Protein 1M5X (pdb70)

Sequence (322 aa):
TLQPTEAAYIAGFLDGDGSIYAKLIPRPDYKDIKYQVSLAISFIQRKDKFPYLQDIYDQLGKRGNLRKDRGDGIADYTIIGSTHLSIILPDLVPYLRIKKKQANRILHIINLYPQAQKNPSKFLDLVKIVDDVQNLNKRADELKSTNYDRLLEEFLKAGKITLQPTEAAYIAGFLDGDGSIYAKLIPRPDYKDIKYQVSLAISFIQRKDKFPYLQDIYDQLGKRGNLRKDRGDGIADYTIIGSTHLSIILPDLVPYLRIKKKQANRILHIINLYPQAQKNPSKFLDLVKIVDDVQNLNKRADELKSTNYDRLLEEFLKAGKI

Structure (mmCIF, N/CA/C/O backbone):
data_1M5X
#
_entry.id   1M5X
#
_cell.length_a   41.510
_cell.length_b   42.210
_cell.length_c   71.320
_cell.angle_alpha   73.34
_cell.angle_beta   73.17
_cell.angle_gamma   71.09
#
_symmetry.space_group_name_H-M   'P 1'
#
loop_
_entity.id
_entity.type
_entity.pdbx_description
1 polymer "5'-D(*GP*CP*AP*GP*AP*AP*CP*GP*TP*CP*GP*TP*GP*AP*GP*AP*CP*AP*GP*TP*TP*CP*CP*G)-3'"
2 polymer "5'-D(*CP*GP*GP*AP*AP*CP*TP*GP*TP*CP*TP*CP*AP*CP*GP*AP*CP*GP*TP*TP*CP*TP*GP*C)-3'"
3 polymer 'DNA endonuclease I-MsoI'
4 non-polymer 'CALCIUM ION'
5 water water
#
loop_
_atom_site.group_PDB
_atom_site.id
_atom_site.type_symbol
_atom_site.label_atom_id
_atom_site.label_alt_id
_atom_site.label_comp_id
_atom_site.label_asym_id
_atom_site.label_entity_id
_atom_site.label_seq_id
_atom_site.pdbx_PDB_ins_code
_atom_site.Cartn_x
_atom_site.Cartn_y
_atom_site.Cartn_z
_atom_site.occupancy
_atom_site.B_iso_or_equiv
_atom_site.auth_seq_id
_atom_site.auth_comp_id
_atom_site.auth_asym_id
_atom_site.auth_atom_id
_atom_site.pdbx_PDB_model_num
ATOM 979 N N . THR C 3 6 ? 61.813 107.011 70.216 1.00 49.45 6 THR A N 1
ATOM 980 C CA . THR C 3 6 ? 60.607 107.088 69.418 1.00 49.78 6 THR A CA 1
ATOM 981 C C . THR C 3 6 ? 59.367 107.300 70.364 1.00 48.19 6 THR A C 1
ATOM 982 O O . THR C 3 6 ? 59.526 107.224 71.589 1.00 47.89 6 THR A O 1
ATOM 986 N N . LEU C 3 7 ? 58.175 107.578 69.805 1.00 46.91 7 LEU A N 1
ATOM 987 C CA . LEU C 3 7 ? 56.963 107.793 70.588 1.00 44.55 7 LEU A CA 1
ATOM 988 C C . LEU C 3 7 ? 56.426 106.477 71.159 1.00 43.56 7 LEU A C 1
ATOM 989 O O . LEU C 3 7 ? 55.961 105.610 70.413 1.00 43.70 7 LEU A O 1
ATOM 994 N N . GLN C 3 8 ? 56.478 106.325 72.481 1.00 41.86 8 GLN A N 1
ATOM 995 C CA . GLN C 3 8 ? 56.015 105.089 73.101 1.00 42.02 8 GLN A CA 1
ATOM 996 C C . GLN C 3 8 ? 54.492 105.010 73.093 1.00 41.04 8 GLN A C 1
ATOM 997 O O . GLN C 3 8 ? 53.784 106.015 72.996 1.00 40.26 8 GLN A O 1
ATOM 1003 N N . PRO C 3 9 ? 53.949 103.770 73.172 1.00 38.85 9 PRO A N 1
ATOM 1004 C CA . PRO C 3 9 ? 52.509 103.504 73.171 1.00 37.56 9 PRO A CA 1
ATOM 1005 C C . PRO C 3 9 ? 51.699 104.361 74.141 1.00 36.75 9 PRO A C 1
ATOM 1006 O O . PRO C 3 9 ? 50.701 104.967 73.750 1.00 36.31 9 PRO A O 1
ATOM 1010 N N . THR C 3 10 ? 52.126 104.406 75.401 1.00 35.09 10 THR A N 1
ATOM 1011 C CA . THR C 3 10 ? 51.416 105.189 76.418 1.00 33.03 10 THR A CA 1
ATOM 1012 C C . THR C 3 10 ? 51.492 106.697 76.163 1.00 31.93 10 THR A C 1
ATOM 1013 O O . THR C 3 10 ? 50.612 107.443 76.585 1.00 30.58 10 THR A O 1
ATOM 1017 N N . GLU C 3 11 ? 52.536 107.142 75.472 1.00 31.14 11 GLU A N 1
ATOM 1018 C CA . GLU C 3 11 ? 52.674 108.559 75.160 1.00 32.27 11 GLU A CA 1
ATOM 1019 C C . GLU C 3 11 ? 51.647 108.896 74.076 1.00 31.01 11 GLU A C 1
ATOM 1020 O O . GLU C 3 11 ? 50.909 109.879 74.188 1.00 27.69 11 GLU A O 1
ATOM 1026 N N . ALA C 3 12 ? 51.590 108.067 73.036 1.00 28.26 12 ALA A N 1
ATOM 1027 C CA . ALA C 3 12 ? 50.633 108.285 71.968 1.00 27.54 12 ALA A CA 1
ATOM 1028 C C . ALA C 3 12 ? 49.223 108.176 72.534 1.00 26.78 12 ALA A C 1
ATOM 1029 O O . ALA C 3 12 ? 48.349 108.956 72.164 1.00 27.32 12 ALA A O 1
ATOM 1031 N N . ALA C 3 13 ? 49.000 107.227 73.443 1.00 26.06 13 ALA A N 1
ATOM 1032 C CA . ALA C 3 13 ? 47.668 107.059 74.030 1.00 26.14 13 ALA A CA 1
ATOM 1033 C C . ALA C 3 13 ? 47.254 108.341 74.756 1.00 24.04 13 ALA A C 1
ATOM 1034 O O . ALA C 3 13 ? 46.139 108.840 74.584 1.00 23.48 13 ALA A O 1
ATOM 1036 N N . TYR C 3 14 ? 48.164 108.864 75.568 1.00 22.99 14 TYR A N 1
ATOM 1037 C CA . TYR C 3 14 ? 47.917 110.084 76.322 1.00 22.54 14 TYR A CA 1
ATOM 1038 C C . TYR C 3 14 ? 47.619 111.277 75.399 1.00 22.51 14 TYR A C 1
ATOM 1039 O O . TYR C 3 14 ? 46.632 112.002 75.588 1.00 20.92 14 TYR A O 1
ATOM 1048 N N . ILE C 3 15 ? 48.478 111.479 74.408 1.00 21.73 15 ILE A N 1
ATOM 1049 C CA . ILE C 3 15 ? 48.301 112.588 73.486 1.00 21.63 15 ILE A CA 1
ATOM 1050 C C . ILE C 3 15 ? 46.960 112.487 72.786 1.00 21.47 15 ILE A C 1
ATOM 1051 O O . ILE C 3 15 ? 46.259 113.488 72.628 1.00 19.29 15 ILE A O 1
ATOM 1056 N N . ALA C 3 16 ? 46.580 111.274 72.399 1.00 21.96 16 ALA A N 1
ATOM 1057 C CA . ALA C 3 16 ? 45.297 111.076 71.730 1.00 21.40 16 ALA A CA 1
ATOM 1058 C C . ALA C 3 16 ? 44.135 111.461 72.650 1.00 21.54 16 ALA A C 1
ATOM 1059 O O . ALA C 3 16 ? 43.170 112.091 72.210 1.00 19.55 16 ALA A O 1
ATOM 1061 N N . GLY C 3 17 ? 44.227 111.048 73.917 1.00 20.26 17 GLY A N 1
ATOM 1062 C CA . GLY C 3 17 ? 43.199 111.356 74.898 1.00 15.72 17 GLY A CA 1
ATOM 1063 C C . GLY C 3 17 ? 43.106 112.854 75.121 1.00 17.92 17 GLY A C 1
ATOM 1064 O O . GLY C 3 17 ? 42.010 113.419 75.198 1.00 14.23 17 GLY A O 1
ATOM 1065 N N . PHE C 3 18 ? 44.269 113.493 75.207 1.00 16.12 18 PHE A N 1
ATOM 1066 C CA . PHE C 3 18 ? 44.350 114.929 75.401 1.00 17.49 18 PHE A CA 1
ATOM 1067 C C . PHE C 3 18 ? 43.816 115.657 74.174 1.00 19.29 18 PHE A C 1
ATOM 1068 O O . PHE C 3 18 ? 43.171 116.695 74.301 1.00 17.76 18 PHE A O 1
ATOM 1076 N N . LEU C 3 19 ? 44.096 115.117 72.988 1.00 18.11 19 LEU A N 1
ATOM 1077 C CA . LEU C 3 19 ? 43.613 115.715 71.753 1.00 17.13 19 LEU A CA 1
ATOM 1078 C C . LEU C 3 19 ? 42.083 115.572 71.675 1.00 18.37 19 LEU A C 1
ATOM 1079 O O . LEU C 3 19 ? 41.388 116.499 71.248 1.00 17.27 19 LEU A O 1
ATOM 1084 N N . ASP C 3 20 ? 41.557 114.417 72.083 1.00 17.26 20 ASP A N 1
ATOM 1085 C CA . ASP C 3 20 ? 40.103 114.205 72.079 1.00 16.43 20 ASP A CA 1
ATOM 1086 C C . ASP C 3 20 ? 39.458 115.204 73.018 1.00 17.22 20 ASP A C 1
ATOM 1087 O O . ASP C 3 20 ? 38.289 115.532 72.873 1.00 14.90 20 ASP A O 1
ATOM 1092 N N . GLY C 3 21 ? 40.232 115.667 73.992 1.00 17.08 21 GLY A N 1
ATOM 1093 C CA . GLY C 3 21 ? 39.716 116.608 74.962 1.00 20.10 21 GLY A CA 1
ATOM 1094 C C . GLY C 3 21 ? 39.842 118.065 74.561 1.00 21.59 21 GLY A C 1
ATOM 1095 O O . GLY C 3 21 ? 38.854 118.688 74.182 1.00 20.42 21 GLY A O 1
ATOM 1096 N N . ASP C 3 22 ? 41.057 118.601 74.613 1.00 20.60 22 ASP A N 1
ATOM 1097 C CA . ASP C 3 22 ? 41.278 120.007 74.287 1.00 22.44 22 ASP A CA 1
ATOM 1098 C C . ASP C 3 22 ? 41.866 120.292 72.925 1.00 22.05 22 ASP A C 1
ATOM 1099 O O . ASP C 3 22 ? 42.430 121.369 72.719 1.00 23.09 22 ASP A O 1
ATOM 1104 N N . GLY C 3 23 ? 41.734 119.356 71.993 1.00 19.84 23 GLY A N 1
ATOM 1105 C CA . GLY C 3 23 ? 42.301 119.584 70.677 1.00 20.47 23 GLY A CA 1
ATOM 1106 C C . GLY C 3 23 ? 41.307 119.647 69.542 1.00 20.71 23 GLY A C 1
ATOM 1107 O O . GLY C 3 23 ? 40.086 119.555 69.739 1.00 21.21 23 GLY A O 1
ATOM 1108 N N . SER C 3 24 ? 41.832 119.797 68.333 1.00 18.75 24 SER A N 1
ATOM 1109 C CA . SER C 3 24 ? 40.978 119.868 67.165 1.00 16.25 24 SER A CA 1
ATOM 1110 C C . SER C 3 24 ? 41.645 119.267 65.930 1.00 14.80 24 SER A C 1
ATOM 1111 O O . SER C 3 24 ? 42.857 119.388 65.739 1.00 14.21 24 SER A O 1
ATOM 1114 N N . ILE C 3 25 ? 40.853 118.590 65.107 1.00 15.06 25 ILE A N 1
ATOM 1115 C CA . ILE C 3 25 ? 41.365 118.015 63.873 1.00 18.18 25 ILE A CA 1
ATOM 1116 C C . ILE C 3 25 ? 40.437 118.603 62.819 1.00 18.52 25 ILE A C 1
ATOM 1117 O O . ILE C 3 25 ? 39.247 118.304 62.808 1.00 19.59 25 ILE A O 1
ATOM 1122 N N . TYR C 3 26 ? 40.977 119.440 61.939 1.00 18.69 26 TYR A N 1
ATOM 1123 C CA . TYR C 3 26 ? 40.137 120.103 60.945 1.00 20.31 26 TYR A CA 1
ATOM 1124 C C . TYR C 3 26 ? 40.827 120.315 59.605 1.00 21.19 26 TYR A C 1
ATOM 1125 O O . TYR C 3 26 ? 42.056 120.239 59.496 1.00 24.16 26 TYR A O 1
ATOM 1134 N N . ALA C 3 27 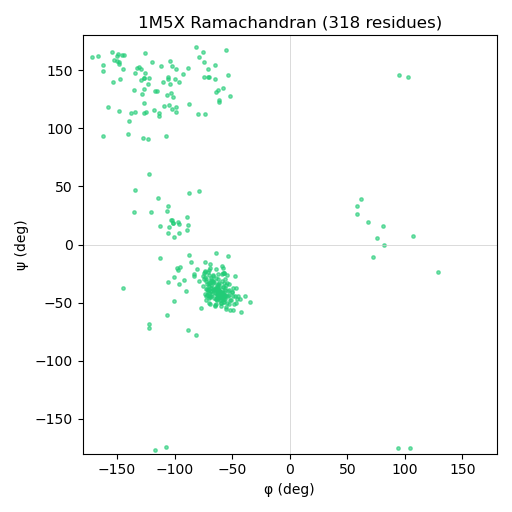? 40.020 120.587 58.589 1.00 20.29 27 ALA A N 1
ATOM 1135 C CA . ALA C 3 27 ? 40.512 120.837 57.249 1.00 21.81 27 ALA A CA 1
ATOM 1136 C C . ALA C 3 27 ? 39.815 122.093 56.739 1.00 24.67 27 ALA A C 1
ATOM 1137 O O . ALA C 3 27 ? 38.694 122.398 57.157 1.00 23.51 27 ALA A O 1
ATOM 1139 N N . LYS C 3 28 ? 40.469 122.829 55.850 1.00 25.78 28 LYS A N 1
ATOM 1140 C CA . LYS C 3 28 ? 39.851 124.025 55.313 1.00 27.94 28 LYS A CA 1
ATOM 1141 C C . LYS C 3 28 ? 40.269 124.303 53.889 1.00 29.65 28 LYS A C 1
ATOM 1142 O O . LYS C 3 28 ? 41.339 123.889 53.430 1.00 28.97 28 LYS A O 1
ATOM 1148 N N . LEU C 3 29 ? 39.397 125.021 53.202 1.00 30.05 29 LEU A N 1
ATOM 1149 C CA . LEU C 3 29 ? 39.597 125.399 51.821 1.00 32.26 29 LEU A CA 1
ATOM 1150 C C . LEU C 3 29 ? 40.035 126.864 51.822 1.00 33.58 29 LEU A C 1
ATOM 1151 O O . LEU C 3 29 ? 39.283 127.742 52.248 1.00 35.49 29 LEU A O 1
ATOM 1156 N 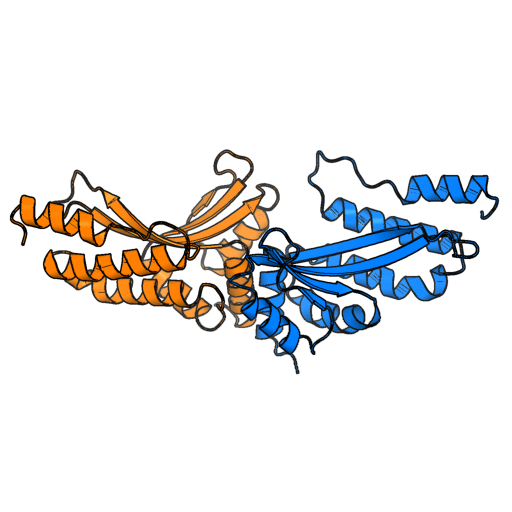N . ILE C 3 30 ? 41.256 127.118 51.359 1.00 33.72 30 ILE A N 1
ATOM 1157 C CA . ILE C 3 30 ? 41.812 128.461 51.320 1.00 34.22 30 ILE A CA 1
ATOM 1158 C C . ILE C 3 30 ? 41.840 129.044 49.908 1.00 37.13 30 ILE A C 1
ATOM 1159 O O . ILE C 3 30 ? 42.472 128.491 49.000 1.00 35.94 30 ILE A O 1
ATOM 1164 N N . PRO C 3 31 ? 41.150 130.175 49.703 1.00 39.06 31 PRO A N 1
ATOM 1165 C CA . PRO C 3 31 ? 41.133 130.803 48.379 1.00 39.98 31 PRO A CA 1
ATOM 1166 C C . PRO C 3 31 ? 42.546 131.267 48.014 1.00 40.34 31 PRO A C 1
ATOM 1167 O O . PRO C 3 31 ? 43.228 131.905 48.820 1.00 38.93 31 PRO A O 1
ATOM 1171 N N . ARG C 3 32 ? 42.991 130.927 46.812 1.00 40.31 32 ARG A N 1
ATOM 1172 C CA . ARG C 3 32 ? 44.314 131.331 46.355 1.00 42.81 32 ARG A CA 1
ATOM 1173 C C . ARG C 3 32 ? 44.178 132.029 44.998 1.00 43.87 32 ARG A C 1
ATOM 1174 O O . ARG C 3 32 ? 44.201 131.375 43.951 1.00 43.35 32 ARG A O 1
ATOM 1182 N N . PRO C 3 33 ? 44.032 133.369 45.003 1.00 44.75 33 PRO A N 1
ATOM 1183 C CA . PRO C 3 33 ? 43.888 134.179 43.785 1.00 45.88 33 PRO A CA 1
ATOM 1184 C C . PRO C 3 33 ? 45.064 133.984 42.842 1.00 46.57 33 PRO A C 1
ATOM 1185 O O . PRO C 3 33 ? 44.917 134.033 41.620 1.00 47.25 33 PRO A O 1
ATOM 1189 N N . ASP C 3 34 ? 46.234 133.764 43.427 1.00 47.60 34 ASP A N 1
ATOM 1190 C CA . ASP C 3 34 ? 47.448 133.570 42.655 1.00 48.98 34 ASP A CA 1
ATOM 1191 C C . ASP C 3 34 ? 47.478 132.187 42.006 1.00 49.46 34 ASP A C 1
ATOM 1192 O O . ASP C 3 34 ? 48.158 131.996 41.002 1.00 49.82 34 ASP A O 1
ATOM 1197 N N . TYR C 3 35 ? 46.746 131.192 42.562 1.00 49.49 35 TYR A N 1
ATOM 1198 C CA . TYR C 3 35 ? 46.760 129.854 41.971 1.00 50.60 35 TYR A CA 1
ATOM 1199 C C . TYR C 3 35 ? 46.348 129.928 40.481 1.00 52.58 35 TYR A C 1
ATOM 1200 O O . TYR C 3 35 ? 45.851 130.960 40.040 1.00 51.83 35 TYR A O 1
ATOM 1209 N N . LYS C 3 36 ? 46.552 128.853 39.711 1.00 54.74 36 LYS A N 1
ATOM 1210 C CA . LYS C 3 36 ? 46.342 128.927 38.259 1.00 57.22 36 LYS A CA 1
ATOM 1211 C C . LYS C 3 36 ? 45.019 128.363 37.646 1.00 57.43 36 LYS A C 1
ATOM 1212 O O . LYS C 3 36 ? 44.612 128.851 36.594 1.00 59.23 36 LYS A O 1
ATOM 1218 N N . ASP C 3 37 ? 44.357 127.376 38.246 1.00 56.89 37 ASP A N 1
ATOM 1219 C CA . ASP C 3 37 ? 43.078 126.895 37.683 1.00 56.48 37 ASP A CA 1
ATOM 1220 C C . ASP C 3 37 ? 42.136 126.486 38.783 1.00 54.15 37 ASP A C 1
ATOM 1221 O O . ASP C 3 37 ? 40.918 126.688 38.702 1.00 54.93 37 ASP A O 1
ATOM 1226 N N . ILE C 3 38 ? 42.727 125.893 39.797 1.00 50.75 38 ILE A N 1
ATOM 1227 C CA . ILE C 3 38 ? 41.996 125.563 41.000 1.00 47.98 38 ILE A CA 1
ATOM 1228 C C . ILE C 3 38 ? 42.493 126.559 42.031 1.00 46.24 38 ILE A C 1
ATOM 1229 O O . ILE C 3 38 ? 43.501 126.320 42.695 1.00 46.39 38 ILE A O 1
ATOM 1234 N N . LYS C 3 39 ? 41.781 127.668 42.170 1.00 43.07 39 LYS A N 1
ATOM 1235 C CA . LYS C 3 39 ? 42.229 128.720 43.063 1.00 41.20 39 LYS A CA 1
ATOM 1236 C C . LYS C 3 39 ? 41.956 128.478 44.535 1.00 37.80 39 LYS A C 1
ATOM 1237 O O . LYS C 3 39 ? 41.491 129.362 45.255 1.00 35.20 39 LYS A O 1
ATOM 1243 N N . TYR C 3 40 ? 42.272 127.264 44.971 1.00 34.96 40 TYR A N 1
ATOM 1244 C CA . TYR C 3 40 ? 42.095 126.868 46.356 1.00 34.32 40 TYR A CA 1
ATOM 1245 C C . TYR C 3 40 ? 43.188 125.915 46.807 1.00 33.78 40 TYR A C 1
ATOM 1246 O O . TYR C 3 40 ? 43.757 125.167 46.012 1.00 33.00 40 TYR A O 1
ATOM 1255 N N . GLN C 3 41 ? 43.478 125.956 48.096 1.00 34.07 41 GLN A N 1
ATOM 1256 C CA . GLN C 3 41 ? 44.458 125.065 48.674 1.00 35.67 41 GLN A CA 1
ATOM 1257 C C . GLN C 3 41 ? 43.742 124.429 49.848 1.00 34.91 41 GLN A C 1
ATOM 1258 O O . GLN C 3 41 ? 43.116 125.130 50.654 1.00 34.42 41 GLN A O 1
ATOM 1264 N N . VAL C 3 42 ? 43.795 123.105 49.925 1.00 32.79 42 VAL A N 1
ATOM 1265 C CA . VAL C 3 42 ? 43.173 122.402 51.032 1.00 30.62 42 VAL A CA 1
ATOM 1266 C C . VAL C 3 42 ? 44.232 122.350 52.121 1.00 30.39 42 VAL A C 1
ATOM 1267 O O . VAL C 3 42 ? 45.322 121.819 51.911 1.00 32.60 42 VAL A O 1
ATOM 1271 N N . SER C 3 43 ? 43.913 122.924 53.273 1.00 27.23 43 SER A N 1
ATOM 1272 C CA . SER C 3 43 ? 44.825 122.961 54.408 1.00 25.52 43 SER A CA 1
ATOM 1273 C C . SER C 3 43 ? 44.374 121.938 55.443 1.00 23.26 43 SER A C 1
ATOM 1274 O O . SER C 3 43 ? 43.185 121.806 55.728 1.00 23.73 43 SER A O 1
ATOM 1277 N N . LEU C 3 44 ? 45.330 121.221 56.016 1.00 21.70 44 LEU A N 1
ATOM 1278 C CA . LEU C 3 44 ? 45.017 120.189 56.995 1.00 19.39 44 LEU A CA 1
ATOM 1279 C C . LEU C 3 44 ? 45.807 120.446 58.250 1.00 16.44 44 LEU A C 1
ATOM 1280 O O . LEU C 3 44 ? 46.967 120.852 58.175 1.00 15.37 44 LEU A O 1
ATOM 1285 N N . ALA C 3 45 ? 45.198 120.177 59.404 1.00 15.46 45 ALA A N 1
ATOM 1286 C CA . ALA C 3 45 ? 45.893 120.402 60.663 1.00 14.93 45 ALA A CA 1
ATOM 1287 C C . ALA C 3 45 ? 45.233 119.773 61.879 1.00 14.99 45 ALA A C 1
ATOM 1288 O O . ALA C 3 45 ? 44.056 119.404 61.850 1.00 14.43 45 ALA A O 1
ATOM 1290 N N . ILE C 3 46 ? 45.996 119.641 62.936 1.00 13.09 46 ILE A N 1
ATOM 1291 C CA . ILE C 3 46 ? 45.502 119.204 64.215 1.00 16.35 46 ILE A CA 1
ATOM 1292 C C . ILE C 3 46 ? 46.089 120.250 65.138 1.00 14.84 46 ILE A C 1
ATOM 1293 O O . ILE C 3 46 ? 47.126 120.844 64.831 1.00 14.91 46 ILE A O 1
ATOM 1298 N N . SER C 3 47 ? 45.427 120.497 66.256 1.00 15.15 47 SER A N 1
ATOM 1299 C CA . SER C 3 47 ? 45.937 121.475 67.188 1.00 17.17 47 SER A CA 1
ATOM 1300 C C . SER C 3 47 ? 45.526 121.107 68.598 1.00 17.69 47 SER A C 1
ATOM 1301 O O . SER C 3 47 ? 44.550 120.372 68.809 1.00 18.07 47 SER A O 1
ATOM 1304 N N . PHE C 3 48 ? 46.278 121.630 69.558 1.00 17.63 48 PHE A N 1
ATOM 1305 C CA . PHE C 3 48 ? 45.979 121.445 70.956 1.00 19.19 48 PHE A CA 1
ATOM 1306 C C . PHE C 3 48 ? 45.833 122.876 71.443 1.00 20.12 48 PHE A C 1
ATOM 1307 O O . PHE C 3 48 ? 46.568 123.764 70.994 1.00 21.84 48 PHE A O 1
ATOM 1315 N N . ILE C 3 49 ? 44.898 123.100 72.353 1.00 20.58 49 ILE A N 1
ATOM 1316 C CA . ILE C 3 49 ? 44.645 124.439 72.886 1.00 21.51 49 ILE A CA 1
ATOM 1317 C C . ILE C 3 49 ? 44.647 124.379 74.408 1.00 21.63 49 ILE A C 1
ATOM 1318 O O . ILE C 3 49 ? 44.146 123.418 74.989 1.00 22.12 49 ILE A O 1
ATOM 1323 N N . GLN C 3 50 ? 45.194 125.401 75.057 1.00 22.92 50 GLN A N 1
ATOM 1324 C CA . GLN C 3 50 ? 45.249 125.403 76.520 1.00 25.65 50 GLN A CA 1
ATOM 1325 C C . GLN C 3 50 ? 45.494 126.824 77.040 1.00 29.18 50 GLN A C 1
ATOM 1326 O O . GLN C 3 50 ? 46.063 127.661 76.332 1.00 29.67 50 GLN A O 1
ATOM 1332 N N . ARG C 3 51 ? 45.059 127.094 78.268 1.00 31.30 51 ARG A N 1
ATOM 1333 C CA . ARG C 3 51 ? 45.299 128.365 78.911 1.00 32.27 51 ARG A CA 1
ATOM 1334 C C . ARG C 3 51 ? 46.825 128.595 78.956 1.00 33.83 51 ARG A C 1
ATOM 1335 O O . ARG C 3 51 ? 47.567 127.667 79.307 1.00 33.26 51 ARG A O 1
ATOM 1343 N N . LYS C 3 52 ? 47.254 129.821 78.608 1.00 34.26 52 LYS A N 1
ATOM 1344 C CA . LYS C 3 52 ? 48.661 130.112 78.507 1.00 36.46 52 LYS A CA 1
ATOM 1345 C C . LYS C 3 52 ? 49.531 129.626 79.693 1.00 36.16 52 LYS A C 1
ATOM 1346 O O . LYS C 3 52 ? 50.656 129.187 79.449 1.00 36.53 52 LYS A O 1
ATOM 1352 N N . ASP C 3 53 ? 49.066 129.678 80.955 1.00 35.91 53 ASP A N 1
ATOM 1353 C CA . ASP C 3 53 ? 49.873 129.202 82.073 1.00 35.26 53 ASP A CA 1
ATOM 1354 C C . ASP C 3 53 ? 50.247 127.726 81.902 1.00 34.56 53 ASP A C 1
ATOM 1355 O O . ASP C 3 53 ? 51.190 127.242 82.522 1.00 35.65 53 ASP A O 1
ATOM 1360 N N . LYS C 3 54 ? 49.516 127.020 81.047 1.00 33.69 54 LYS A N 1
ATOM 1361 C CA . LYS C 3 54 ? 49.776 125.608 80.813 1.00 32.50 54 LYS A CA 1
ATOM 1362 C C . LYS C 3 54 ? 50.552 125.360 79.522 1.00 31.76 54 LYS A C 1
ATOM 1363 O O . LYS C 3 54 ? 50.583 124.242 78.990 1.00 29.60 54 LYS A O 1
ATOM 1369 N N . PHE C 3 55 ? 51.187 126.416 79.027 1.00 29.98 55 PHE A N 1
ATOM 1370 C CA . PHE C 3 55 ? 51.972 126.327 77.809 1.00 28.76 55 PHE A CA 1
ATOM 1371 C C . PHE C 3 55 ? 53.063 125.252 77.879 1.00 28.23 55 PHE A C 1
ATOM 1372 O O . PHE C 3 55 ? 53.325 124.571 76.891 1.00 26.44 55 PHE A O 1
ATOM 1380 N N . PRO C 3 56 ? 53.708 125.081 79.049 1.00 28.75 56 PRO A N 1
ATOM 1381 C CA . PRO C 3 56 ? 54.765 124.063 79.158 1.00 28.74 56 PRO A CA 1
ATOM 1382 C C . PRO C 3 56 ? 54.333 122.648 78.760 1.00 28.37 56 PRO A C 1
ATOM 1383 O O . PRO C 3 56 ? 55.121 121.888 78.196 1.00 27.79 56 PRO A O 1
ATOM 1387 N N . TYR C 3 57 ? 53.081 122.296 79.051 1.00 25.85 57 TYR A N 1
ATOM 1388 C CA . TYR C 3 57 ? 52.580 120.971 78.707 1.00 25.60 57 TYR A CA 1
ATOM 1389 C C . TYR C 3 57 ? 52.462 120.812 77.190 1.00 24.91 57 TYR A C 1
ATOM 1390 O O . TYR C 3 57 ? 52.602 119.705 76.663 1.00 23.77 57 TYR A O 1
ATOM 1399 N N . LEU C 3 58 ? 52.200 121.913 76.486 1.00 23.88 58 LEU A N 1
ATOM 1400 C CA . LEU C 3 58 ? 52.113 121.866 75.028 1.00 23.45 58 LEU A CA 1
ATOM 1401 C C . LEU C 3 58 ? 53.532 121.631 74.515 1.00 25.26 58 LEU A C 1
ATOM 1402 O O . LEU C 3 58 ? 53.776 120.776 73.653 1.00 23.47 58 LEU A O 1
ATOM 1407 N N . GLN C 3 59 ? 54.472 122.388 75.068 1.00 25.13 59 GLN A N 1
ATOM 1408 C CA . GLN C 3 59 ? 55.867 122.247 74.672 1.00 29.14 59 GLN A CA 1
ATOM 1409 C C . GLN C 3 59 ? 56.308 120.781 74.805 1.00 28.56 59 GLN A C 1
ATOM 1410 O O . GLN C 3 59 ? 57.024 120.256 73.955 1.00 27.78 59 GLN A O 1
ATOM 1416 N N . ASP C 3 60 ? 55.860 120.119 75.864 1.00 27.90 60 ASP A N 1
ATOM 1417 C CA . ASP C 3 60 ? 56.205 118.718 76.080 1.00 30.11 60 ASP A CA 1
ATOM 1418 C C . ASP C 3 60 ? 55.638 117.793 74.996 1.00 29.63 60 ASP A C 1
ATOM 1419 O O . ASP C 3 60 ? 56.296 116.823 74.582 1.00 28.43 60 ASP A O 1
ATOM 1424 N N . ILE C 3 61 ? 54.415 118.073 74.544 1.00 28.41 61 ILE A N 1
ATOM 1425 C CA . ILE C 3 61 ? 53.808 117.241 73.513 1.00 27.47 61 ILE A CA 1
ATOM 1426 C C . ILE C 3 61 ? 54.571 117.501 72.219 1.00 26.90 61 ILE A C 1
ATOM 1427 O O . ILE C 3 61 ? 54.891 116.574 71.469 1.00 25.55 61 ILE A O 1
ATOM 1432 N N . TYR C 3 62 ? 54.872 118.771 71.988 1.00 26.18 62 TYR A N 1
ATOM 1433 C CA . TYR C 3 62 ? 55.628 119.212 70.821 1.00 28.26 62 TYR A CA 1
ATOM 1434 C C . TYR C 3 62 ? 56.886 118.335 70.706 1.00 30.37 62 TYR A C 1
ATOM 1435 O O . TYR C 3 62 ? 57.116 117.679 69.679 1.00 28.12 62 TYR A O 1
ATOM 1444 N N . ASP C 3 63 ? 57.680 118.303 71.775 1.00 31.47 63 ASP A N 1
ATOM 1445 C CA . ASP C 3 63 ? 58.906 117.498 71.781 1.00 34.22 63 ASP A CA 1
ATOM 1446 C C . ASP C 3 63 ? 58.635 116.031 71.463 1.00 34.04 63 ASP A C 1
ATOM 1447 O O . ASP C 3 63 ? 59.333 115.417 70.652 1.00 33.93 63 ASP A O 1
ATOM 1452 N N . GLN C 3 64 ? 57.631 115.460 72.117 1.00 32.71 64 GLN A N 1
ATOM 1453 C CA . GLN C 3 64 ? 57.317 114.059 71.899 1.00 31.74 64 GLN A CA 1
ATOM 1454 C C . GLN C 3 64 ? 56.858 113.770 70.476 1.00 31.34 64 GLN A C 1
ATOM 1455 O O . GLN C 3 64 ? 56.928 112.629 70.020 1.00 33.20 64 GLN A O 1
ATOM 1461 N N . LEU C 3 65 ? 56.394 114.799 69.773 1.00 29.40 65 LEU A N 1
ATOM 1462 C CA . LEU C 3 65 ? 55.935 114.632 68.396 1.00 29.85 65 LEU A CA 1
ATOM 1463 C C . LEU C 3 65 ? 57.022 115.000 67.385 1.00 29.55 65 LEU A C 1
ATOM 1464 O O . LEU C 3 65 ? 56.737 115.274 66.214 1.00 29.53 65 LEU A O 1
ATOM 1469 N N . GLY C 3 66 ? 58.267 115.020 67.848 1.00 28.46 66 GLY A N 1
ATOM 1470 C CA . GLY C 3 66 ? 59.381 115.323 66.966 1.00 29.04 66 GLY A CA 1
ATOM 1471 C C . GLY C 3 66 ? 59.635 116.789 66.679 1.00 29.58 66 GLY A C 1
ATOM 1472 O O . GLY C 3 66 ? 60.365 117.120 65.736 1.00 28.08 66 GLY A O 1
ATOM 1473 N N . LYS C 3 67 ? 59.049 117.667 67.487 1.00 30.80 67 LYS A N 1
ATOM 1474 C CA . LYS C 3 67 ? 59.221 119.100 67.298 1.00 30.66 67 LYS A CA 1
ATOM 1475 C C . LYS C 3 67 ? 58.681 119.547 65.947 1.00 29.87 67 LYS A C 1
ATOM 1476 O O . LYS C 3 67 ? 59.277 120.382 65.266 1.00 29.46 67 LYS A O 1
ATOM 1482 N N . ARG C 3 68 ? 57.553 118.965 65.559 1.00 29.95 68 ARG A N 1
ATOM 1483 C CA . ARG C 3 68 ? 56.900 119.315 64.308 1.00 30.54 68 ARG A CA 1
ATOM 1484 C C . ARG C 3 68 ? 55.781 120.277 64.682 1.00 29.59 68 ARG A C 1
ATOM 1485 O O . ARG C 3 68 ? 55.136 120.117 65.721 1.00 29.39 68 ARG A O 1
ATOM 1493 N N . GLY C 3 69 ? 55.544 121.278 63.851 1.00 28.08 69 GLY A N 1
ATOM 1494 C CA . GLY C 3 69 ? 54.470 122.196 64.166 1.00 26.86 69 GLY A CA 1
ATOM 1495 C C . GLY C 3 69 ? 54.898 123.540 64.707 1.00 26.83 69 GLY A C 1
ATOM 1496 O O . GLY C 3 69 ? 56.091 123.852 64.800 1.00 23.94 69 GLY A O 1
ATOM 1497 N N . ASN C 3 70 ? 53.899 124.334 65.084 1.00 27.29 70 ASN A N 1
ATOM 1498 C CA . ASN C 3 70 ? 54.126 125.688 65.571 1.00 27.12 70 ASN A CA 1
ATOM 1499 C C . ASN C 3 70 ? 53.486 125.932 66.924 1.00 26.01 70 ASN A C 1
ATOM 1500 O O . ASN C 3 70 ? 52.278 125.771 67.081 1.00 25.97 70 ASN A O 1
ATOM 1505 N N . LEU C 3 71 ? 54.306 126.307 67.897 1.00 25.09 71 LEU A N 1
ATOM 1506 C CA . LEU C 3 71 ? 53.834 126.605 69.247 1.00 27.03 71 LEU A CA 1
ATOM 1507 C C . LEU C 3 71 ? 53.543 128.101 69.339 1.00 27.51 71 LEU A C 1
ATOM 1508 O O . LEU C 3 71 ? 54.216 128.912 68.704 1.00 30.05 71 LEU A O 1
ATOM 1513 N N . ARG C 3 72 ? 52.542 128.470 70.120 1.00 28.39 72 ARG A N 1
ATOM 1514 C CA . ARG C 3 72 ? 52.223 129.880 70.291 1.00 30.17 72 ARG A CA 1
ATOM 1515 C C . ARG C 3 72 ? 51.881 130.109 71.763 1.00 31.65 72 ARG A C 1
ATOM 1516 O O . ARG C 3 72 ? 50.824 129.696 72.250 1.00 32.09 72 ARG A O 1
ATOM 1524 N N . LYS C 3 73 ? 52.814 130.738 72.473 1.00 32.86 73 LYS A N 1
ATOM 1525 C CA . LYS C 3 73 ? 52.654 131.016 73.892 1.00 34.92 73 LYS A CA 1
ATOM 1526 C C . LYS C 3 73 ? 51.382 131.808 74.187 1.00 34.36 73 LYS A C 1
ATOM 1527 O O . LYS C 3 73 ? 50.793 131.665 75.257 1.00 34.40 73 LYS A O 1
ATOM 1533 N N . ASP C 3 74 ? 50.948 132.631 73.242 1.00 35.05 74 ASP A N 1
ATOM 1534 C CA . ASP C 3 74 ? 49.735 133.414 73.453 1.00 36.46 74 ASP A CA 1
ATOM 1535 C C . ASP C 3 74 ? 49.120 133.842 72.132 1.00 35.57 74 ASP A C 1
ATOM 1536 O O . ASP C 3 74 ? 49.744 134.548 71.344 1.00 37.38 74 ASP A O 1
ATOM 1541 N N . ARG C 3 75 ? 47.897 133.394 71.886 1.00 35.80 75 ARG A N 1
ATOM 1542 C CA . ARG C 3 75 ? 47.191 133.736 70.651 1.00 36.89 75 ARG A CA 1
ATOM 1543 C C . ARG C 3 75 ? 46.839 135.210 70.682 1.00 36.61 75 ARG A C 1
ATOM 1544 O O . ARG C 3 75 ? 46.559 135.815 69.651 1.00 35.96 75 ARG A O 1
ATOM 1552 N N . GLY C 3 76 ? 46.835 135.767 71.885 1.00 37.06 76 GLY A N 1
ATOM 1553 C CA . GLY C 3 76 ? 46.496 137.164 72.063 1.00 38.14 76 GLY A CA 1
ATOM 1554 C C . GLY C 3 76 ? 45.426 137.325 73.130 1.00 37.62 76 GLY A C 1
ATOM 1555 O O . GLY C 3 76 ? 45.303 138.394 73.731 1.00 39.60 76 GLY A O 1
ATOM 1556 N N . ASP C 3 77 ? 44.651 136.269 73.370 1.00 35.71 77 ASP A N 1
ATOM 1557 C CA . ASP C 3 77 ? 43.593 136.315 74.378 1.00 34.17 77 ASP A CA 1
ATOM 1558 C C . ASP C 3 77 ? 43.948 135.517 75.642 1.00 33.23 77 ASP A C 1
ATOM 1559 O O . ASP C 3 77 ? 43.069 135.011 76.338 1.00 31.95 77 ASP A O 1
ATOM 1564 N N . GLY C 3 78 ? 45.240 135.420 75.941 1.00 33.03 78 GLY A N 1
ATOM 1565 C CA . GLY C 3 78 ? 45.672 134.677 77.112 1.00 33.77 78 GLY A CA 1
ATOM 1566 C C . GLY C 3 78 ? 45.615 133.164 76.913 1.00 35.02 78 GLY A C 1
ATOM 1567 O O . GLY C 3 78 ? 45.836 132.390 77.849 1.00 35.06 78 GLY A O 1
ATOM 1568 N N . ILE C 3 79 ? 45.305 132.738 75.692 1.00 34.14 79 ILE A N 1
ATOM 1569 C CA . ILE C 3 79 ? 45.237 131.313 75.379 1.00 32.84 79 ILE A CA 1
ATOM 1570 C C . ILE C 3 79 ? 46.459 130.911 74.563 1.00 30.60 79 ILE A C 1
ATOM 1571 O O . ILE C 3 79 ? 46.929 131.675 73.730 1.00 30.56 79 ILE A O 1
ATOM 1576 N N . ALA C 3 80 ? 46.986 129.722 74.819 1.00 28.26 80 ALA A N 1
ATOM 1577 C CA . ALA C 3 80 ? 48.142 129.248 74.067 1.00 27.45 80 ALA A CA 1
ATOM 1578 C C . ALA C 3 80 ? 47.694 128.079 73.193 1.00 26.82 80 ALA A C 1
ATOM 1579 O O . ALA C 3 80 ? 46.714 127.408 73.514 1.00 27.08 80 ALA A O 1
ATOM 1581 N N . ASP C 3 81 ? 48.384 127.851 72.076 1.00 25.40 81 ASP A N 1
ATOM 1582 C CA . ASP C 3 81 ? 48.044 126.720 71.219 1.00 24.38 81 ASP A CA 1
ATOM 1583 C C . ASP C 3 81 ? 49.250 126.144 70.486 1.00 24.49 81 ASP A C 1
ATOM 1584 O O . ASP C 3 81 ? 50.316 126.761 70.427 1.00 25.99 81 ASP A O 1
ATOM 1589 N N . TYR C 3 82 ? 49.071 124.939 69.961 1.00 23.34 82 TYR A N 1
ATOM 1590 C CA . TYR C 3 82 ? 50.111 124.216 69.244 1.00 21.59 82 TYR A CA 1
ATOM 1591 C C . TYR C 3 82 ? 49.440 123.584 68.040 1.00 20.59 82 TYR A C 1
ATOM 1592 O O . TYR C 3 82 ? 48.612 122.679 68.193 1.00 19.02 82 TYR A O 1
ATOM 1601 N N . THR C 3 83 ? 49.808 124.063 66.851 1.00 21.19 83 THR A N 1
ATOM 1602 C CA . THR C 3 83 ? 49.205 123.606 65.610 1.00 23.53 83 THR A CA 1
ATOM 1603 C C . THR C 3 83 ? 50.189 122.915 64.671 1.00 22.73 83 THR A C 1
ATOM 1604 O O . THR C 3 83 ? 51.292 123.409 64.418 1.00 22.99 83 THR A O 1
ATOM 1608 N N . ILE C 3 84 ? 49.780 121.758 64.168 1.00 23.27 84 ILE A N 1
ATOM 1609 C CA . ILE C 3 84 ? 50.607 120.986 63.248 1.00 21.95 84 ILE A CA 1
ATOM 1610 C C . ILE C 3 84 ? 49.888 120.981 61.904 1.00 23.33 84 ILE A C 1
ATOM 1611 O O . ILE C 3 84 ? 48.833 120.358 61.742 1.00 24.80 84 ILE A O 1
ATOM 1616 N N . ILE C 3 85 ? 50.474 121.689 60.948 1.00 23.70 85 ILE A N 1
ATOM 1617 C CA . ILE C 3 85 ? 49.917 121.855 59.607 1.00 24.94 85 ILE A CA 1
ATOM 1618 C C . ILE C 3 85 ? 50.631 121.040 58.520 1.00 24.61 85 ILE A C 1
ATOM 1619 O O . ILE C 3 85 ? 51.851 120.868 58.575 1.00 25.91 85 ILE A O 1
ATOM 1624 N N . GLY C 3 86 ? 49.870 120.537 57.551 1.00 24.47 86 GLY A N 1
ATOM 1625 C CA . GLY C 3 86 ? 50.478 119.839 56.429 1.00 21.25 86 GLY A CA 1
ATOM 1626 C C . GLY C 3 86 ? 50.625 118.336 56.424 1.00 21.87 86 GLY A C 1
ATOM 1627 O O . GLY C 3 86 ? 50.855 117.709 57.464 1.00 20.17 86 GLY A O 1
ATOM 1628 N N . SER C 3 87 ? 50.508 117.766 55.226 1.00 20.05 87 SER A N 1
ATOM 1629 C CA . SER C 3 87 ? 50.620 116.321 55.041 1.00 23.50 87 SER A CA 1
ATOM 1630 C C . SER C 3 87 ? 51.972 115.789 55.537 1.00 22.79 87 SER A C 1
ATOM 1631 O O . SER C 3 87 ? 52.047 114.695 56.095 1.00 22.98 87 SER A O 1
ATOM 1634 N N . THR C 3 88 ? 53.036 116.565 55.347 1.00 23.48 88 THR A N 1
ATOM 1635 C CA . THR C 3 88 ? 54.355 116.107 55.783 1.00 26.09 88 THR A CA 1
ATOM 1636 C C . THR C 3 88 ? 54.332 115.657 57.244 1.00 26.08 88 THR A C 1
ATOM 1637 O O . THR C 3 88 ? 54.664 114.512 57.547 1.00 26.78 88 THR A O 1
ATOM 1641 N N . HIS C 3 89 ? 53.904 116.537 58.145 1.00 26.63 89 HIS A N 1
ATOM 1642 C CA . HIS C 3 89 ? 53.858 116.190 59.567 1.00 26.78 89 HIS A CA 1
ATOM 1643 C C . HIS C 3 89 ? 52.725 115.235 59.935 1.00 25.80 89 HIS A C 1
ATOM 1644 O O . HIS C 3 89 ? 52.910 114.280 60.715 1.00 24.32 89 HIS A O 1
ATOM 1651 N N . LEU C 3 90 ? 51.552 115.482 59.373 1.00 23.48 90 LEU A N 1
ATOM 1652 C CA . LEU C 3 90 ? 50.400 114.648 59.669 1.00 22.69 90 LEU A CA 1
ATOM 1653 C C . LEU C 3 90 ? 50.526 113.213 59.159 1.00 24.05 90 LEU A C 1
ATOM 1654 O O . LEU C 3 90 ? 49.987 112.296 59.766 1.00 23.43 90 LEU A O 1
ATOM 1659 N N . SER C 3 91 ? 51.235 113.007 58.053 1.00 24.15 91 SER A N 1
ATOM 1660 C CA . SER C 3 91 ? 51.369 111.650 57.529 1.00 27.24 91 SER A CA 1
ATOM 1661 C C . SER C 3 91 ? 52.131 110.777 58.530 1.00 26.26 91 SER A C 1
ATOM 1662 O O . SER C 3 91 ? 51.899 109.581 58.621 1.00 27.07 91 SER A O 1
ATOM 1665 N N . ILE C 3 92 ? 53.001 111.404 59.311 1.00 27.78 92 ILE A N 1
ATOM 1666 C CA . ILE C 3 92 ? 53.802 110.703 60.311 1.00 30.59 92 ILE A CA 1
ATOM 1667 C C . ILE C 3 92 ? 53.122 110.632 61.689 1.00 30.99 92 ILE A C 1
ATOM 1668 O O . ILE C 3 92 ? 53.176 109.609 62.371 1.00 30.33 92 ILE A O 1
ATOM 1673 N N . ILE C 3 93 ? 52.476 111.728 62.079 1.00 30.34 93 ILE A N 1
ATOM 1674 C CA . ILE C 3 93 ? 51.823 111.823 63.382 1.00 28.04 93 ILE A CA 1
ATOM 1675 C C . ILE C 3 93 ? 50.488 111.108 63.523 1.00 27.33 93 ILE A C 1
ATOM 1676 O O . ILE C 3 93 ? 50.316 110.284 64.417 1.00 25.77 93 ILE A O 1
ATOM 1681 N N . LEU C 3 94 ? 49.537 111.410 62.648 1.00 27.41 94 LEU A N 1
ATOM 1682 C CA . LEU C 3 94 ? 48.233 110.783 62.773 1.00 28.10 94 LEU A CA 1
ATOM 1683 C C . LEU C 3 94 ? 48.259 109.254 62.848 1.00 28.68 94 LEU A C 1
ATOM 1684 O O . LEU C 3 94 ? 47.486 108.667 63.604 1.00 28.39 94 LEU A O 1
ATOM 1689 N N . PRO C 3 95 ? 49.134 108.586 62.069 1.00 28.61 95 PRO A N 1
ATOM 1690 C CA . PRO C 3 95 ? 49.144 107.121 62.163 1.00 29.13 95 PRO A CA 1
ATOM 1691 C C . PRO C 3 95 ? 49.436 106.673 63.592 1.00 28.74 95 PRO A C 1
ATOM 1692 O O . PRO C 3 95 ? 48.877 105.688 64.059 1.00 30.03 95 PRO A O 1
ATOM 1696 N N . ASP C 3 96 ? 50.305 107.408 64.282 1.00 29.45 96 ASP A N 1
ATOM 1697 C CA . ASP C 3 96 ? 50.665 107.079 65.662 1.00 31.43 96 ASP A CA 1
ATOM 1698 C C . ASP C 3 96 ? 49.539 107.330 66.665 1.00 31.18 96 ASP A C 1
ATOM 1699 O O . ASP C 3 96 ? 49.485 106.696 67.715 1.00 30.45 96 ASP A O 1
ATOM 1704 N N . LEU C 3 97 ? 48.637 108.252 66.345 1.00 28.82 97 LEU A N 1
ATOM 1705 C CA . LEU C 3 97 ? 47.556 108.578 67.263 1.00 25.72 97 LEU A CA 1
ATOM 1706 C C . LEU C 3 97 ? 46.242 107.865 67.001 1.00 23.97 97 LEU A C 1
ATOM 1707 O O . LEU C 3 97 ? 45.526 107.529 67.936 1.00 23.52 97 LEU A O 1
ATOM 1712 N N . VAL C 3 98 ? 45.940 107.618 65.731 1.00 25.39 98 VAL A N 1
ATOM 1713 C CA . VAL C 3 98 ? 44.686 106.991 65.333 1.00 25.94 98 VAL A CA 1
ATOM 1714 C C . VAL C 3 98 ? 44.248 105.774 66.126 1.00 27.24 98 VAL A C 1
ATOM 1715 O O . VAL C 3 98 ? 43.091 105.677 66.520 1.00 28.58 98 VAL A O 1
ATOM 1719 N N . PRO C 3 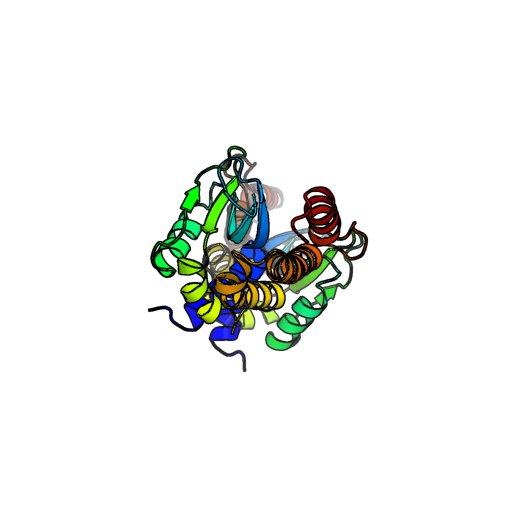99 ? 45.158 104.821 66.374 1.00 27.91 99 PRO A N 1
ATOM 1720 C CA . PRO C 3 99 ? 44.690 103.659 67.140 1.00 28.96 99 PRO A CA 1
ATOM 1721 C C . PRO C 3 99 ? 44.133 104.036 68.522 1.00 29.67 99 PRO A C 1
ATOM 1722 O O . PRO C 3 99 ? 43.298 103.321 69.076 1.00 30.36 99 PRO A O 1
ATOM 1726 N N . TYR C 3 100 ? 44.580 105.169 69.065 1.00 29.55 100 TYR A N 1
ATOM 1727 C CA . TYR C 3 100 ? 44.128 105.615 70.385 1.00 28.10 100 TYR A CA 1
ATOM 1728 C C . TYR C 3 100 ? 43.003 106.665 70.380 1.00 27.75 100 TYR A C 1
ATOM 1729 O O . TYR C 3 100 ? 42.293 106.826 71.379 1.00 28.97 100 TYR A O 1
ATOM 1738 N N . LEU C 3 101 ? 42.825 107.374 69.268 1.00 25.04 101 LEU A N 1
ATOM 1739 C CA . LEU C 3 101 ? 41.768 108.380 69.187 1.00 23.84 101 LEU A CA 1
ATOM 1740 C C . LEU C 3 101 ? 40.389 107.750 69.282 1.00 23.08 101 LEU A C 1
ATOM 1741 O O . LEU C 3 101 ? 40.158 106.675 68.749 1.00 23.69 101 LEU A O 1
ATOM 1746 N N . ARG C 3 102 ? 39.464 108.427 69.959 1.00 22.25 102 ARG A N 1
ATOM 1747 C CA . ARG C 3 102 ? 38.107 107.914 70.072 1.00 21.74 102 ARG A CA 1
ATOM 1748 C C . ARG C 3 102 ? 37.155 108.963 69.498 1.00 24.25 102 ARG A C 1
ATOM 1749 O O . ARG C 3 102 ? 36.620 108.802 68.402 1.00 24.59 102 ARG A O 1
ATOM 1757 N N . ILE C 3 103 ? 36.978 110.059 70.227 1.00 24.51 103 ILE A N 1
ATOM 1758 C CA . ILE C 3 103 ? 36.076 111.115 69.794 1.00 24.33 103 ILE A CA 1
ATOM 1759 C C . ILE C 3 103 ? 36.422 111.704 68.423 1.00 24.58 103 ILE A C 1
ATOM 1760 O O . ILE C 3 103 ? 35.528 111.932 67.592 1.00 22.92 103 ILE A O 1
ATOM 1765 N N . LYS C 3 104 ? 37.709 111.934 68.166 1.00 24.30 104 LYS A N 1
ATOM 1766 C CA . LYS C 3 104 ? 38.113 112.523 66.894 1.00 23.60 104 LYS A CA 1
ATOM 1767 C C . LYS C 3 104 ? 38.750 111.547 65.906 1.00 24.28 104 LYS A C 1
ATOM 1768 O O . LYS C 3 104 ? 39.354 111.962 64.905 1.00 24.77 104 LYS A O 1
ATOM 1774 N N . LYS C 3 105 ? 38.586 110.252 66.160 1.00 25.92 105 LYS A N 1
ATOM 1775 C CA . LYS C 3 105 ? 39.164 109.232 65.285 1.00 27.11 105 LYS A CA 1
ATOM 1776 C C . LYS C 3 105 ? 38.681 109.367 63.840 1.00 27.76 105 LYS A C 1
ATOM 1777 O O . LYS C 3 105 ? 39.482 109.279 62.916 1.00 30.23 105 LYS A O 1
ATOM 1783 N N . LYS C 3 106 ? 37.383 109.579 63.634 1.00 27.87 106 LYS A N 1
ATOM 1784 C CA . LYS C 3 106 ? 36.859 109.728 62.276 1.00 29.27 106 LYS A CA 1
ATOM 1785 C C . LYS C 3 106 ? 37.585 110.847 61.532 1.00 28.55 106 LYS A C 1
ATOM 1786 O O . LYS C 3 106 ? 38.138 110.634 60.437 1.00 28.18 106 LYS A O 1
ATOM 1792 N N . GLN C 3 107 ? 37.574 112.038 62.133 1.00 24.82 107 GLN A N 1
ATOM 1793 C CA . GLN C 3 107 ? 38.218 113.202 61.540 1.00 22.26 107 GLN A CA 1
ATOM 1794 C C . GLN C 3 107 ? 39.650 112.866 61.128 1.00 20.62 107 GLN A C 1
ATOM 1795 O O . GLN C 3 107 ? 40.110 113.277 60.070 1.00 20.24 107 GLN A O 1
ATOM 1801 N N . ALA C 3 108 ? 40.344 112.111 61.969 1.00 19.72 108 ALA A N 1
ATOM 1802 C CA . ALA C 3 108 ? 41.730 111.730 61.697 1.00 20.98 108 ALA A CA 1
ATOM 1803 C C . ALA C 3 108 ? 41.843 110.888 60.433 1.00 21.01 108 ALA A C 1
ATOM 1804 O O . ALA C 3 108 ? 42.741 111.091 59.619 1.00 20.41 108 ALA A O 1
ATOM 1806 N N . ASN C 3 109 ? 40.929 109.941 60.274 1.00 22.03 109 ASN A N 1
ATOM 1807 C CA . ASN C 3 109 ? 40.947 109.081 59.099 1.00 25.49 109 ASN A CA 1
ATOM 1808 C C . ASN C 3 109 ? 40.608 109.872 57.839 1.00 24.62 109 ASN A C 1
ATOM 1809 O O . ASN C 3 109 ? 41.194 109.642 56.787 1.00 25.46 109 ASN A O 1
ATOM 1814 N N . ARG C 3 110 ? 39.682 110.822 57.953 1.00 25.76 110 ARG A N 1
ATOM 1815 C CA . ARG C 3 110 ? 39.304 111.654 56.814 1.00 25.24 110 ARG A CA 1
ATOM 1816 C C . ARG C 3 110 ? 40.522 112.450 56.336 1.00 24.48 110 ARG A C 1
ATOM 1817 O O . ARG C 3 110 ? 40.781 112.538 55.132 1.00 24.96 110 ARG A O 1
ATOM 1825 N N . ILE C 3 111 ? 41.268 113.027 57.280 1.00 23.88 111 ILE A N 1
ATOM 1826 C CA . ILE C 3 111 ? 42.485 113.775 56.955 1.00 22.87 111 ILE A CA 1
ATOM 1827 C C . ILE C 3 111 ? 43.463 112.852 56.201 1.00 22.96 111 ILE A C 1
ATOM 1828 O O . ILE C 3 111 ? 44.048 113.227 55.182 1.00 19.94 111 ILE A O 1
ATOM 1833 N N . LEU C 3 112 ? 43.655 111.644 56.718 1.00 25.13 112 LEU A N 1
ATOM 1834 C CA . LEU C 3 112 ? 44.556 110.712 56.057 1.00 26.72 112 LEU A CA 1
ATOM 1835 C C . LEU C 3 112 ? 44.044 110.405 54.653 1.00 26.48 112 LEU A C 1
ATOM 1836 O O . LEU C 3 112 ? 44.819 110.333 53.699 1.00 24.17 112 LEU A O 1
ATOM 1841 N N . HIS C 3 113 ? 42.732 110.256 54.513 1.00 26.04 113 HIS A N 1
ATOM 1842 C CA . HIS C 3 113 ? 42.182 109.973 53.196 1.00 29.46 113 HIS A CA 1
ATOM 1843 C C . HIS C 3 113 ? 42.554 111.134 52.268 1.00 28.68 113 HIS A C 1
ATOM 1844 O O . HIS C 3 113 ? 43.097 110.940 51.175 1.00 28.51 113 HIS A O 1
ATOM 1851 N N . ILE C 3 114 ? 42.280 112.348 52.726 1.00 27.24 114 ILE A N 1
ATOM 1852 C CA . ILE C 3 114 ? 42.594 113.531 51.945 1.00 25.01 114 ILE A CA 1
ATOM 1853 C C . ILE C 3 114 ? 44.061 113.539 51.521 1.00 26.59 114 ILE A C 1
ATOM 1854 O O . ILE C 3 114 ? 44.383 113.820 50.363 1.00 26.10 114 ILE A O 1
ATOM 1859 N N . ILE C 3 115 ? 44.955 113.217 52.446 1.00 26.11 115 ILE A N 1
ATOM 1860 C CA . ILE C 3 115 ? 46.367 113.211 52.119 1.00 25.67 115 ILE A CA 1
ATOM 1861 C C . ILE C 3 115 ? 46.716 112.249 50.972 1.00 26.80 115 ILE A C 1
ATOM 1862 O O . ILE C 3 115 ? 47.516 112.583 50.097 1.00 25.89 115 ILE A O 1
ATOM 1867 N N . ASN C 3 116 ? 46.118 111.067 50.956 1.00 28.77 116 ASN A N 1
ATOM 1868 C CA . ASN C 3 116 ? 46.440 110.129 49.880 1.00 31.31 116 ASN A CA 1
ATOM 1869 C C . ASN C 3 116 ? 45.835 110.502 48.523 1.00 29.01 116 ASN A C 1
ATOM 1870 O O . ASN C 3 116 ? 46.401 110.182 47.486 1.00 29.55 116 ASN A O 1
ATOM 1875 N N . LEU C 3 117 ? 44.706 111.201 48.534 1.00 27.36 117 LEU A N 1
ATOM 1876 C CA . LEU C 3 117 ? 44.045 111.618 47.297 1.00 28.05 117 LEU A CA 1
ATOM 1877 C C . LEU C 3 117 ? 44.608 112.900 46.674 1.00 27.57 117 LEU A C 1
ATOM 1878 O O . LEU C 3 117 ? 44.545 113.093 45.462 1.00 25.85 117 LEU A O 1
ATOM 1883 N N . TYR C 3 118 ? 45.179 113.757 47.508 1.00 29.20 118 TYR A N 1
ATOM 1884 C CA . TYR C 3 118 ? 45.691 115.047 47.067 1.00 31.65 118 TYR A CA 1
ATOM 1885 C C . TYR C 3 118 ? 46.659 115.107 45.885 1.00 31.90 118 TYR A C 1
ATOM 1886 O O . TYR C 3 118 ? 46.486 115.931 44.986 1.00 31.14 118 TYR A O 1
ATOM 1895 N N . PRO C 3 119 ? 47.703 114.262 45.874 1.00 31.62 119 PRO A N 1
ATOM 1896 C CA . PRO C 3 119 ? 48.640 114.314 44.745 1.00 31.38 119 PRO A CA 1
ATOM 1897 C C . PRO C 3 119 ? 47.976 114.296 43.366 1.00 31.64 119 PRO A C 1
ATOM 1898 O O . PRO C 3 119 ? 48.342 115.080 42.488 1.00 32.11 119 PRO A O 1
ATOM 1902 N N . GLN C 3 120 ? 46.991 113.421 43.180 1.00 31.30 120 GLN A N 1
ATOM 1903 C CA . GLN C 3 120 ? 46.307 113.318 41.891 1.00 33.95 120 GLN A CA 1
ATOM 1904 C C . GLN C 3 120 ? 45.118 114.268 41.721 1.00 35.40 120 GLN A C 1
ATOM 1905 O O . GLN C 3 120 ? 44.557 114.398 40.629 1.00 33.57 120 GLN A O 1
ATOM 1911 N N . ALA C 3 121 ? 44.730 114.928 42.799 1.00 36.84 121 ALA A N 1
ATOM 1912 C CA . ALA C 3 121 ? 43.606 115.842 42.737 1.00 40.01 121 ALA A CA 1
ATOM 1913 C C . ALA C 3 121 ? 44.061 117.281 42.546 1.00 42.11 121 ALA A C 1
ATOM 1914 O O . ALA C 3 121 ? 43.300 118.112 42.056 1.00 42.67 121 ALA A O 1
ATOM 1916 N N . GLN C 3 122 ? 45.311 117.549 42.920 1.00 44.53 122 GLN A N 1
ATOM 1917 C CA . GLN C 3 122 ? 45.849 118.922 42.852 1.00 47.85 122 GLN A CA 1
ATOM 1918 C C . GLN C 3 122 ? 45.681 119.562 41.482 1.00 48.60 122 GLN A C 1
ATOM 1919 O O . GLN C 3 122 ? 45.299 120.728 41.419 1.00 48.90 122 GLN A O 1
ATOM 1925 N N . LYS C 3 123 ? 45.936 118.856 40.390 1.00 49.43 123 LYS A N 1
ATOM 1926 C CA . LYS C 3 123 ? 45.673 119.491 39.105 1.00 50.42 123 LYS A CA 1
ATOM 1927 C C . LYS C 3 123 ? 44.688 118.684 38.243 1.00 49.67 123 LYS A C 1
ATOM 1928 O O . LYS C 3 123 ? 44.994 118.248 37.130 1.00 50.97 123 LYS A O 1
ATOM 1934 N N . ASN C 3 124 ? 43.489 118.518 38.782 1.00 47.15 124 ASN A N 1
ATOM 1935 C CA . ASN C 3 124 ? 42.413 117.797 38.148 1.00 45.16 124 ASN A CA 1
ATOM 1936 C C . ASN C 3 124 ? 41.098 118.178 38.823 1.00 43.49 124 ASN A C 1
ATOM 1937 O O . ASN C 3 124 ? 40.705 117.580 39.830 1.00 44.11 124 ASN A O 1
ATOM 1942 N N . PRO C 3 125 ? 40.398 119.183 38.272 1.00 42.33 125 PRO A N 1
ATOM 1943 C CA . PRO C 3 125 ? 39.119 119.695 38.780 1.00 40.55 125 PRO A CA 1
ATOM 1944 C C . PRO C 3 125 ? 38.125 118.658 39.307 1.00 38.50 125 PRO A C 1
ATOM 1945 O O . PRO C 3 125 ? 37.529 118.839 40.372 1.00 36.39 125 PRO A O 1
ATOM 1949 N N . SER C 3 126 ? 37.954 117.565 38.575 1.00 37.77 126 SER A N 1
ATOM 1950 C CA . SER C 3 126 ? 37.000 116.557 38.998 1.00 37.16 126 SER A CA 1
ATOM 1951 C C . SER C 3 126 ? 37.459 115.773 40.218 1.00 36.16 126 SER A C 1
ATOM 1952 O O . SER C 3 126 ? 36.638 115.379 41.046 1.00 36.24 126 SER A O 1
ATOM 1955 N N . LYS C 3 127 ? 38.761 115.535 40.338 1.00 34.73 127 LYS A N 1
ATOM 1956 C CA . LYS C 3 127 ? 39.252 114.796 41.495 1.00 34.94 127 LYS A CA 1
ATOM 1957 C C . LYS C 3 127 ? 39.310 115.739 42.688 1.00 33.50 127 LYS A C 1
ATOM 1958 O O . LYS C 3 127 ? 39.115 115.330 43.837 1.00 31.55 127 LYS A O 1
ATOM 1964 N N . PHE C 3 128 ? 39.563 117.013 42.407 1.00 31.81 128 PHE A N 1
ATOM 1965 C CA . PHE C 3 128 ? 39.627 117.997 43.466 1.00 31.72 128 PHE A CA 1
ATOM 1966 C C . PHE C 3 128 ? 38.258 118.092 44.157 1.00 31.85 128 PHE A C 1
ATOM 1967 O O . PHE C 3 128 ? 38.192 118.220 45.381 1.00 31.85 128 PHE A O 1
ATOM 1975 N N . LEU C 3 129 ? 37.169 118.023 43.386 1.00 32.13 129 LEU A N 1
ATOM 1976 C CA . LEU C 3 129 ? 35.831 118.099 43.980 1.00 33.85 129 LEU A CA 1
ATOM 1977 C C . LEU C 3 129 ? 35.553 116.940 44.938 1.00 35.37 129 LEU A C 1
ATOM 1978 O O . LEU C 3 129 ? 34.952 117.139 45.995 1.00 35.01 129 LEU A O 1
ATOM 1983 N N . ASP C 3 130 ? 35.962 115.728 44.565 1.00 36.48 130 ASP A N 1
ATOM 1984 C CA . ASP C 3 130 ? 35.737 114.582 45.441 1.00 38.04 130 ASP A CA 1
ATOM 1985 C C . ASP C 3 130 ? 36.500 114.802 46.730 1.00 37.00 130 ASP A C 1
ATOM 1986 O O . ASP C 3 130 ? 36.054 114.418 47.812 1.00 36.69 130 ASP A O 1
ATOM 1991 N N . LEU C 3 131 ? 37.657 115.435 46.611 1.00 36.14 131 LEU A N 1
ATOM 1992 C CA . LEU C 3 131 ? 38.469 115.704 47.777 1.00 34.80 131 LEU A CA 1
ATOM 1993 C C . LEU C 3 131 ? 37.781 116.772 48.623 1.00 34.80 131 LEU A C 1
ATOM 1994 O O . LEU C 3 131 ? 37.841 116.727 49.858 1.00 34.44 131 LEU A O 1
ATOM 1999 N N . VAL C 3 132 ? 37.101 117.713 47.971 1.00 32.64 132 VAL A N 1
ATOM 2000 C CA . VAL C 3 132 ? 36.417 118.771 48.708 1.00 33.22 132 VAL A CA 1
ATOM 2001 C C . VAL C 3 132 ? 35.257 118.203 49.507 1.00 32.63 132 VAL A C 1
ATOM 2002 O O . VAL C 3 132 ? 34.923 118.719 50.571 1.00 28.58 132 VAL A O 1
ATOM 2006 N N . LYS C 3 133 ? 34.649 117.138 48.988 1.00 33.34 133 LYS A N 1
ATOM 2007 C CA . LYS C 3 133 ? 33.557 116.492 49.703 1.00 33.83 133 LYS A CA 1
ATOM 2008 C C . LYS C 3 133 ? 34.029 115.947 51.047 1.00 33.72 133 LYS A C 1
ATOM 2009 O O . LYS C 3 133 ? 33.293 115.945 52.029 1.00 34.50 133 LYS A O 1
ATOM 2015 N N . ILE C 3 134 ? 35.293 115.499 51.092 1.00 31.64 134 ILE A N 1
ATOM 2016 C CA . ILE C 3 134 ? 35.851 114.963 52.339 1.00 30.93 134 ILE A CA 1
ATOM 2017 C C . ILE C 3 134 ? 36.173 116.108 53.289 1.00 29.73 134 ILE A C 1
ATOM 2018 O O . ILE C 3 134 ? 36.178 115.942 54.513 1.00 31.14 134 ILE A O 1
ATOM 2023 N N . VAL C 3 135 ? 36.441 117.275 52.720 1.00 28.78 135 VAL A N 1
ATOM 2024 C CA . VAL C 3 135 ? 36.723 118.443 53.528 1.00 27.99 135 VAL A CA 1
ATOM 2025 C C . VAL C 3 135 ? 35.426 118.845 54.242 1.00 28.75 135 VAL A C 1
ATOM 2026 O O . VAL C 3 135 ? 35.437 119.126 55.440 1.00 27.74 135 VAL A O 1
ATOM 2030 N N . ASP C 3 136 ? 34.307 118.853 53.517 1.00 30.02 136 ASP A N 1
ATOM 2031 C CA . ASP C 3 136 ? 33.017 119.202 54.126 1.00 32.81 136 ASP A CA 1
ATOM 2032 C C . ASP C 3 136 ? 32.687 118.204 55.241 1.00 33.17 136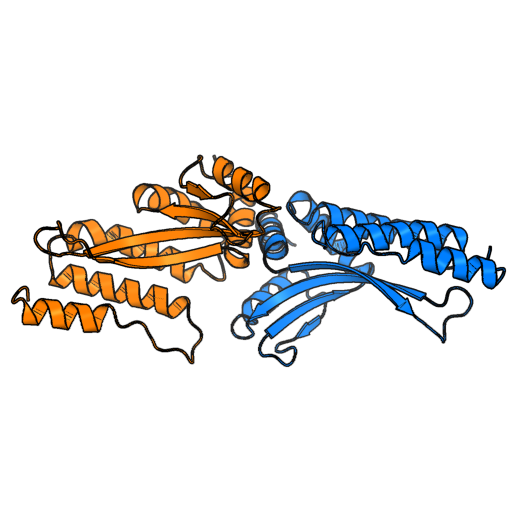 ASP A C 1
ATOM 2033 O O . ASP C 3 136 ? 32.226 118.585 56.321 1.00 33.64 136 ASP A O 1
ATOM 2038 N N . ASP C 3 137 ? 32.906 116.924 54.957 1.00 33.38 137 ASP A N 1
ATOM 2039 C CA . ASP C 3 137 ? 32.634 115.865 55.921 1.00 34.10 137 ASP A CA 1
ATOM 2040 C C . ASP C 3 137 ? 33.336 116.179 57.249 1.00 32.67 137 ASP A C 1
ATOM 2041 O O . ASP C 3 137 ? 32.712 116.172 58.315 1.00 32.88 137 ASP A O 1
ATOM 2046 N N . VAL C 3 138 ? 34.631 116.475 57.175 1.00 29.79 138 VAL A N 1
ATOM 2047 C CA . VAL C 3 138 ? 35.401 116.784 58.362 1.00 28.73 138 VAL A CA 1
ATOM 2048 C C . VAL C 3 138 ? 34.871 118.017 59.083 1.00 28.91 138 VAL A C 1
ATOM 2049 O O . VAL C 3 138 ? 34.812 118.034 60.309 1.00 26.44 138 VAL A O 1
ATOM 2053 N N . GLN C 3 139 ? 34.479 119.046 58.335 1.00 27.77 139 GLN A N 1
ATOM 2054 C CA . GLN C 3 139 ? 33.966 120.256 58.974 1.00 28.46 139 GLN A CA 1
ATOM 2055 C C . GLN C 3 139 ? 32.625 1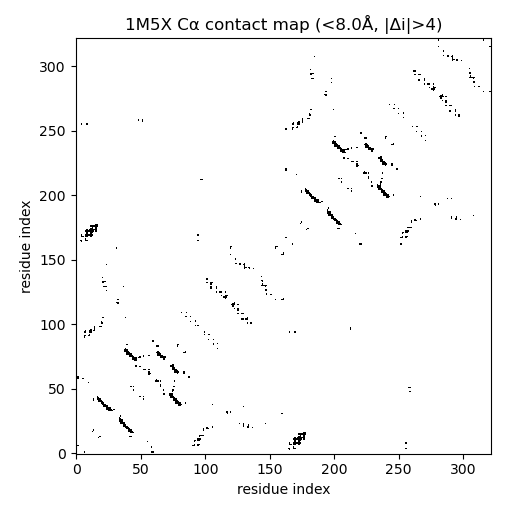19.987 59.649 1.00 27.71 139 GLN A C 1
ATOM 2056 O O . GLN C 3 139 ? 32.328 120.552 60.706 1.00 27.09 139 GLN A O 1
ATOM 2062 N N . ASN C 3 140 ? 31.825 119.121 59.037 1.00 27.08 140 ASN A N 1
ATOM 2063 C CA . ASN C 3 140 ? 30.513 118.774 59.589 1.00 29.73 140 ASN A CA 1
ATOM 2064 C C . ASN C 3 140 ? 30.665 117.912 60.845 1.00 30.32 140 ASN A C 1
ATOM 2065 O O . ASN C 3 140 ? 29.940 118.108 61.823 1.00 28.58 140 ASN A O 1
ATOM 2070 N N . LEU C 3 141 ? 31.611 116.969 60.815 1.00 29.09 141 LEU A N 1
ATOM 2071 C CA . LEU C 3 141 ? 31.879 116.119 61.975 1.00 28.53 141 LEU A CA 1
ATOM 2072 C C . LEU C 3 141 ? 32.220 116.988 63.186 1.00 26.77 141 LEU A C 1
ATOM 2073 O O . LEU C 3 141 ? 32.050 116.570 64.331 1.00 28.47 141 LEU A O 1
ATOM 2078 N N . ASN C 3 142 ? 32.701 118.198 62.931 1.00 24.78 142 ASN A N 1
ATOM 2079 C CA . ASN C 3 142 ? 33.044 119.117 64.011 1.00 24.62 142 ASN A CA 1
ATOM 2080 C C . ASN C 3 142 ? 31.915 120.112 64.324 1.00 25.33 142 ASN A C 1
ATOM 2081 O O . ASN C 3 142 ? 32.151 121.140 64.952 1.00 24.59 142 ASN A O 1
ATOM 2086 N N . LYS C 3 143 ? 30.697 119.808 63.882 1.00 26.85 143 LYS A N 1
ATOM 2087 C CA . LYS C 3 143 ? 29.549 120.685 64.119 1.00 28.88 143 LYS A CA 1
ATOM 2088 C C . LYS C 3 143 ? 28.459 119.983 64.917 1.00 30.93 143 LYS A C 1
ATOM 2089 O O . LYS C 3 143 ? 28.383 118.755 64.925 1.00 29.88 143 LYS A O 1
ATOM 2095 N N . ARG C 3 144 ? 27.608 120.765 65.580 1.00 34.07 144 ARG A N 1
ATOM 2096 C CA . ARG C 3 144 ? 26.470 120.186 66.301 1.00 37.56 144 ARG A CA 1
ATOM 2097 C C . ARG C 3 144 ? 25.477 119.827 65.200 1.00 38.41 144 ARG A C 1
ATOM 2098 O O . ARG C 3 144 ? 25.613 120.288 64.063 1.00 38.36 144 ARG A O 1
ATOM 2106 N N . ALA C 3 145 ? 24.472 119.026 65.530 1.00 40.73 145 ALA A N 1
ATOM 2107 C CA . ALA C 3 145 ? 23.485 118.624 64.534 1.00 42.29 145 ALA A CA 1
ATOM 2108 C C . ALA C 3 145 ? 22.639 119.781 64.012 1.00 44.25 145 ALA A C 1
ATOM 2109 O O . ALA C 3 145 ? 22.226 119.772 62.851 1.00 45.04 145 ALA A O 1
ATOM 2111 N N . ASP C 3 146 ? 22.374 120.777 64.856 1.00 45.86 146 ASP A N 1
ATOM 2112 C CA . ASP C 3 146 ? 21.560 121.910 64.418 1.00 47.33 146 ASP A CA 1
ATOM 2113 C C . ASP C 3 146 ? 22.329 123.059 63.767 1.00 46.30 146 ASP A C 1
ATOM 2114 O O . ASP C 3 146 ? 21.805 124.171 63.652 1.00 45.75 146 ASP A O 1
ATOM 2119 N N . GLU C 3 147 ? 23.564 122.798 63.342 1.00 45.20 147 GLU A N 1
ATOM 2120 C CA . GLU C 3 147 ? 24.363 123.830 62.692 1.00 43.95 147 GLU A CA 1
ATOM 2121 C C . GLU C 3 147 ? 24.323 123.682 61.179 1.00 43.53 147 GLU A C 1
ATOM 2122 O O . GLU C 3 147 ? 24.150 122.581 60.650 1.00 42.90 147 GLU A O 1
ATOM 2128 N N . LEU C 3 148 ? 24.474 124.802 60.483 1.00 43.93 148 LEU A N 1
ATOM 2129 C CA . LEU C 3 148 ? 24.461 124.794 59.027 1.00 44.74 148 LEU A CA 1
ATOM 2130 C C . LEU C 3 148 ? 25.616 123.936 58.530 1.00 43.57 148 LEU A C 1
ATOM 2131 O O . LEU C 3 148 ? 26.770 124.200 58.866 1.00 41.68 148 LEU A O 1
ATOM 2136 N N . LYS C 3 149 ? 25.303 122.910 57.742 1.00 42.97 149 LYS A N 1
ATOM 2137 C CA . LYS C 3 149 ? 26.330 122.025 57.203 1.00 43.87 149 LYS A CA 1
ATOM 2138 C C . LYS C 3 149 ? 27.268 122.749 56.238 1.00 44.37 149 LYS A C 1
ATOM 2139 O O . LYS C 3 149 ? 26.900 123.756 55.625 1.00 43.86 149 LYS A O 1
ATOM 2145 N N . SER C 3 150 ? 28.488 122.239 56.110 1.00 44.29 150 SER A N 1
ATOM 2146 C CA . SER C 3 150 ? 29.448 122.846 55.205 1.00 43.46 150 SER A CA 1
ATOM 2147 C C . SER C 3 150 ? 28.974 122.582 53.787 1.00 42.77 150 SER A C 1
ATOM 2148 O O . SER C 3 150 ? 28.413 121.526 53.500 1.00 42.57 150 SER A O 1
ATOM 2151 N N . THR C 3 151 ? 29.197 123.550 52.905 1.00 42.81 151 THR A N 1
ATOM 2152 C CA . THR C 3 151 ? 28.777 123.427 51.518 1.00 43.68 151 THR A CA 1
ATOM 2153 C C . THR C 3 151 ? 29.863 123.858 50.524 1.00 42.05 151 THR A C 1
ATOM 2154 O O . THR C 3 151 ? 29.596 124.599 49.572 1.00 41.74 151 THR A O 1
ATOM 2158 N N . ASN C 3 152 ? 31.086 123.380 50.740 1.00 38.91 152 ASN A N 1
ATOM 2159 C CA . ASN C 3 152 ? 32.199 123.723 49.862 1.00 37.00 152 ASN A CA 1
ATOM 2160 C C . ASN C 3 152 ? 32.127 122.978 48.538 1.00 35.68 152 ASN A C 1
ATOM 2161 O O . ASN C 3 152 ? 32.497 123.516 47.496 1.00 35.76 152 ASN A O 1
ATOM 2166 N N . TYR C 3 153 ? 31.655 121.736 48.583 1.00 33.78 153 TYR A N 1
ATOM 2167 C CA . TYR C 3 153 ? 31.531 120.920 47.384 1.00 34.37 153 TYR A CA 1
ATOM 2168 C C . TYR C 3 153 ? 30.515 121.538 46.426 1.00 35.64 153 TYR A C 1
ATOM 2169 O O . TYR C 3 153 ? 30.784 121.726 45.236 1.00 34.13 153 TYR A O 1
ATOM 2178 N N . ASP C 3 154 ? 29.339 121.843 46.957 1.00 36.19 154 ASP A N 1
ATOM 2179 C CA . ASP C 3 154 ? 28.283 122.448 46.161 1.00 38.49 154 ASP A CA 1
ATOM 2180 C C . ASP C 3 154 ? 28.747 123.759 45.527 1.00 36.87 154 ASP A C 1
ATOM 2181 O O . ASP C 3 154 ? 28.592 123.961 44.324 1.00 37.78 154 ASP A O 1
ATOM 2186 N N . ARG C 3 155 ? 29.336 124.638 46.330 1.00 35.35 155 ARG A N 1
ATOM 2187 C CA . ARG C 3 155 ? 29.803 125.918 45.819 1.00 33.33 155 ARG A CA 1
ATOM 2188 C C . ARG C 3 155 ? 30.892 125.800 44.761 1.00 32.40 155 ARG A C 1
ATOM 2189 O O . ARG C 3 155 ? 30.872 126.524 43.773 1.00 30.71 155 ARG A O 1
ATOM 2197 N N . LEU C 3 156 ? 31.848 124.899 44.965 1.00 32.48 156 LEU A N 1
ATOM 2198 C CA . LEU C 3 156 ? 32.924 124.735 43.992 1.00 32.20 156 LEU A CA 1
ATOM 2199 C C . LEU C 3 156 ? 32.459 124.019 42.737 1.00 30.48 156 LEU A C 1
ATOM 2200 O O . LEU C 3 156 ? 32.993 124.245 41.658 1.00 28.61 156 LEU A O 1
ATOM 2205 N N . LEU C 3 157 ? 31.470 123.145 42.876 1.00 31.41 157 LEU A N 1
ATOM 2206 C CA . LEU C 3 157 ? 30.949 122.435 41.717 1.00 31.54 157 LEU A CA 1
ATOM 2207 C C . LEU C 3 157 ? 30.369 123.478 40.769 1.00 31.42 157 LEU A C 1
ATOM 2208 O O . LEU C 3 157 ? 30.615 123.451 39.568 1.00 27.58 157 LEU A O 1
ATOM 2213 N N . GLU C 3 158 ? 29.605 124.409 41.329 1.00 33.15 158 GLU A N 1
ATOM 2214 C CA . GLU C 3 158 ? 29.000 125.465 40.534 1.00 36.03 158 GLU A CA 1
ATOM 2215 C C . GLU C 3 158 ? 30.064 126.388 39.966 1.00 35.05 158 GLU A C 1
ATOM 2216 O O . GLU C 3 158 ? 29.956 126.843 38.829 1.00 35.39 158 GLU A O 1
ATOM 2222 N N . GLU C 3 159 ? 31.089 126.670 40.762 1.00 33.07 159 GLU A N 1
ATOM 2223 C CA . GLU C 3 159 ? 32.159 127.540 40.308 1.00 33.51 159 GLU A CA 1
ATOM 2224 C C . GLU C 3 159 ? 32.891 126.917 39.123 1.00 33.58 159 GLU A C 1
ATOM 2225 O O . GLU C 3 159 ? 33.163 127.600 38.126 1.00 32.50 159 GLU A O 1
ATOM 2231 N N . PHE C 3 160 ? 33.193 125.623 39.237 1.00 31.04 160 PHE A N 1
ATOM 2232 C CA . PHE C 3 160 ? 33.899 124.882 38.193 1.00 31.15 160 PHE A CA 1
ATOM 2233 C C . PHE C 3 160 ? 33.112 124.807 36.897 1.00 31.89 160 PHE A C 1
ATOM 2234 O O . PHE C 3 160 ? 33.691 124.849 35.814 1.00 32.35 160 PHE A O 1
ATOM 2242 N N . LEU C 3 161 ? 31.796 124.674 37.004 1.00 32.19 161 LEU A N 1
ATOM 2243 C CA . LEU C 3 161 ? 30.962 124.618 35.812 1.00 34.11 161 LEU A CA 1
ATOM 2244 C C . LEU C 3 161 ? 30.941 126.000 35.165 1.00 35.42 161 LEU A C 1
ATOM 2245 O O . LEU C 3 161 ? 31.180 126.137 33.980 1.00 37.36 161 LEU A O 1
ATOM 2250 N N . LYS C 3 162 ? 30.656 127.035 35.943 1.00 35.06 162 LYS A N 1
ATOM 2251 C CA . LYS C 3 162 ? 30.587 128.394 35.453 1.00 36.24 162 LYS A CA 1
ATOM 2252 C C . LYS C 3 162 ? 31.885 128.811 34.801 1.00 35.69 162 LYS A C 1
ATOM 2253 O O . LYS C 3 162 ? 31.886 129.688 33.950 1.00 32.84 162 LYS A O 1
ATOM 2259 N N . ALA C 3 163 ? 32.983 128.174 35.187 1.00 35.66 163 ALA A N 1
ATOM 2260 C CA . ALA C 3 163 ? 34.285 128.517 34.630 1.00 35.81 163 ALA A CA 1
ATOM 2261 C C . ALA C 3 163 ? 34.703 127.525 33.545 1.00 36.07 163 ALA A C 1
ATOM 2262 O O . ALA C 3 163 ? 35.829 127.574 33.044 1.00 35.09 163 ALA A O 1
ATOM 2264 N N . GLY C 3 164 ? 33.795 126.625 33.185 1.00 37.57 164 GLY A N 1
ATOM 2265 C CA . GLY C 3 164 ? 34.111 125.644 32.160 1.00 42.34 164 GLY A CA 1
ATOM 2266 C C . GLY C 3 164 ? 35.090 124.548 32.572 1.00 45.03 164 GLY A C 1
ATOM 2267 O O . GLY C 3 164 ? 35.262 123.566 31.846 1.00 45.31 164 GLY A O 1
ATOM 2268 N N . LYS C 3 165 ? 35.718 124.727 33.729 1.00 47.26 165 LYS A N 1
ATOM 2269 C CA . LYS C 3 165 ? 36.694 123.746 34.246 1.00 49.81 165 LYS A CA 1
ATOM 2270 C C . LYS C 3 165 ? 36.162 122.319 34.171 1.00 51.58 165 LYS A C 1
ATOM 2271 O O . LYS C 3 165 ? 36.946 121.360 34.078 1.00 52.38 165 LYS A O 1
ATOM 2277 N N . ILE C 3 166 ? 34.841 122.164 34.215 1.00 53.08 166 ILE A N 1
ATOM 2278 C CA . ILE C 3 166 ? 34.224 120.829 34.132 1.00 55.55 166 ILE A CA 1
ATOM 2279 C C . ILE C 3 166 ? 32.736 120.885 33.809 1.00 56.41 166 ILE A C 1
ATOM 2280 O O . ILE C 3 166 ? 32.202 119.977 33.172 1.00 56.89 166 ILE A O 1
ATOM 2285 N N . THR D 3 6 ? 42.509 95.545 85.423 1.00 57.69 206 THR B N 1
ATOM 2286 C CA . THR D 3 6 ? 41.903 95.187 84.171 1.00 57.32 206 THR B CA 1
ATOM 2287 C C . THR D 3 6 ? 42.062 96.332 83.181 1.00 55.85 206 THR B C 1
ATOM 2288 O O . THR D 3 6 ? 41.552 96.306 82.074 1.00 55.79 206 THR B O 1
ATOM 2292 N N . LEU D 3 7 ? 42.803 97.354 83.632 1.00 53.98 207 LEU B N 1
ATOM 2293 C CA . LEU D 3 7 ? 43.103 98.536 82.828 1.00 51.03 207 LEU B CA 1
ATOM 2294 C C . LEU D 3 7 ? 44.481 98.468 82.200 1.00 49.13 207 LEU B C 1
ATOM 2295 O O . LEU D 3 7 ? 45.486 98.477 82.905 1.00 48.18 207 LEU B O 1
ATOM 2300 N N . GLN D 3 8 ? 44.526 98.381 80.869 1.00 48.20 208 GLN B N 1
ATOM 2301 C CA . GLN D 3 8 ? 45.795 98.344 80.154 1.00 46.41 208 GLN B CA 1
ATOM 2302 C C . GLN D 3 8 ? 46.489 99.702 80.201 1.00 42.94 208 GLN B C 1
ATOM 2303 O O . GLN D 3 8 ? 45.823 100.728 80.284 1.00 41.75 208 GLN B O 1
ATOM 2309 N N . PRO D 3 9 ? 47.816 99.714 80.145 1.00 40.74 209 PRO B N 1
ATOM 2310 C CA . PRO D 3 9 ? 48.595 100.952 80.173 1.00 38.06 209 PRO B CA 1
ATOM 2311 C C . PRO D 3 9 ? 48.066 102.040 79.233 1.00 36.36 209 PRO B C 1
ATOM 2312 O O . PRO D 3 9 ? 47.880 103.182 79.649 1.00 34.95 209 PRO B O 1
ATOM 2316 N N . THR D 3 10 ? 47.825 101.687 77.973 1.00 33.56 210 THR B N 1
ATOM 2317 C CA . THR D 3 10 ? 47.340 102.662 77.009 1.00 32.06 210 THR B CA 1
ATOM 2318 C C . THR D 3 10 ? 45.905 103.075 77.288 1.00 32.08 210 THR B C 1
ATOM 2319 O O . THR D 3 10 ? 45.474 104.144 76.855 1.00 30.32 210 THR B O 1
ATOM 2323 N N . GLU D 3 11 ? 45.167 102.228 78.002 1.00 32.64 211 GLU B N 1
ATOM 2324 C CA . GLU D 3 11 ? 43.790 102.555 78.366 1.00 35.18 211 GLU B CA 1
ATOM 2325 C C . GLU D 3 11 ? 43.846 103.634 79.445 1.00 33.64 211 GLU B C 1
ATOM 2326 O O . GLU D 3 11 ? 43.116 104.626 79.391 1.00 30.60 211 GLU B O 1
ATOM 2332 N N . ALA D 3 12 ? 44.736 103.431 80.414 1.00 30.18 212 ALA B N 1
ATOM 2333 C CA . ALA D 3 12 ? 44.923 104.378 81.506 1.00 28.93 212 ALA B CA 1
ATOM 2334 C C . ALA D 3 12 ? 45.542 105.667 80.985 1.00 25.27 212 ALA B C 1
ATOM 2335 O O . ALA D 3 12 ? 45.170 106.749 81.419 1.00 25.80 212 ALA B O 1
ATOM 2337 N N . ALA D 3 13 ? 46.490 105.555 80.059 1.00 23.73 213 ALA B N 1
ATOM 2338 C CA . ALA D 3 13 ? 47.130 106.747 79.508 1.00 22.16 213 ALA B CA 1
ATOM 2339 C C . ALA D 3 13 ? 46.115 107.586 78.730 1.00 20.91 213 ALA B C 1
ATOM 2340 O O . ALA D 3 13 ? 46.112 108.818 78.821 1.00 20.26 213 ALA B O 1
ATOM 2342 N N . TYR D 3 14 ? 45.264 106.927 77.951 1.00 20.88 214 TYR B N 1
ATOM 2343 C CA . TYR D 3 14 ? 44.253 107.656 77.196 1.00 21.61 214 TYR B CA 1
ATOM 2344 C C . TYR D 3 14 ? 43.345 108.426 78.159 1.00 22.09 214 TYR B C 1
ATOM 2345 O O . TYR D 3 14 ? 43.159 109.641 78.016 1.00 20.43 214 TYR B O 1
ATOM 2354 N N . ILE D 3 15 ? 42.800 107.712 79.143 1.00 22.28 215 ILE B N 1
ATOM 2355 C CA . ILE D 3 15 ? 41.902 108.301 80.135 1.00 23.15 215 ILE B CA 1
ATOM 2356 C C . ILE D 3 15 ? 42.580 109.474 80.826 1.00 23.40 215 ILE B C 1
ATOM 2357 O O . ILE D 3 15 ? 41.988 110.552 80.981 1.00 20.99 215 ILE B O 1
ATOM 2362 N N . ALA D 3 16 ? 43.839 109.283 81.199 1.00 21.84 216 ALA B N 1
ATOM 2363 C CA . ALA D 3 16 ? 44.595 110.344 81.842 1.00 19.78 216 ALA B CA 1
ATOM 2364 C C . ALA D 3 16 ? 44.671 111.565 80.926 1.00 20.99 216 ALA B C 1
ATOM 2365 O O . ALA D 3 16 ? 44.492 112.702 81.370 1.00 18.97 216 ALA B O 1
ATOM 2367 N N . GLY D 3 17 ? 44.959 111.332 79.648 1.00 18.48 217 GLY B N 1
ATOM 2368 C CA . GLY D 3 17 ? 45.051 112.436 78.709 1.00 13.98 217 GLY B CA 1
ATOM 2369 C C . GLY D 3 17 ? 43.704 113.140 78.556 1.00 16.38 217 GLY B C 1
ATOM 2370 O O . GLY D 3 17 ? 43.636 114.370 78.490 1.00 12.00 217 GLY B O 1
ATOM 2371 N N . PHE D 3 18 ? 42.634 112.351 78.489 1.00 14.58 218 PHE B N 1
ATOM 2372 C CA . PHE D 3 18 ? 41.289 112.892 78.347 1.00 16.56 218 PHE B CA 1
ATOM 2373 C C . PHE D 3 18 ? 40.917 113.716 79.587 1.00 18.66 218 PHE B C 1
ATOM 2374 O O . PHE D 3 18 ? 40.419 114.838 79.477 1.00 20.19 218 PHE B O 1
ATOM 2382 N N . LEU D 3 19 ? 41.173 113.159 80.768 1.00 18.71 219 LEU B N 1
ATOM 2383 C CA . LEU D 3 19 ? 40.889 113.837 82.021 1.00 17.08 219 LEU B CA 1
ATOM 2384 C C . LEU D 3 19 ? 41.659 115.153 82.096 1.00 19.00 219 LEU B C 1
ATOM 2385 O O . LEU D 3 19 ? 41.127 116.169 82.557 1.00 16.79 219 LEU B O 1
ATOM 2390 N N . ASP D 3 20 ? 42.920 115.138 81.669 1.00 18.15 220 ASP B N 1
ATOM 2391 C CA . ASP D 3 20 ? 43.720 116.365 81.684 1.00 18.46 220 ASP B CA 1
ATOM 2392 C C . ASP D 3 20 ? 43.056 117.376 80.758 1.00 19.21 220 ASP B C 1
ATOM 2393 O O . ASP D 3 20 ? 43.175 118.582 80.949 1.00 14.98 220 ASP B O 1
ATOM 2398 N N . GLY D 3 21 ? 42.383 116.857 79.737 1.00 17.70 221 GLY B N 1
ATOM 2399 C CA . GLY D 3 21 ? 41.728 117.716 78.778 1.00 21.66 221 GLY B CA 1
ATOM 2400 C C . GLY D 3 21 ? 40.382 118.199 79.294 1.00 22.46 221 GLY B C 1
ATOM 2401 O O . GLY D 3 21 ? 40.287 119.329 79.783 1.00 21.35 221 GLY B O 1
ATOM 2402 N N . ASP D 3 22 ? 39.362 117.342 79.236 1.00 22.60 222 ASP B N 1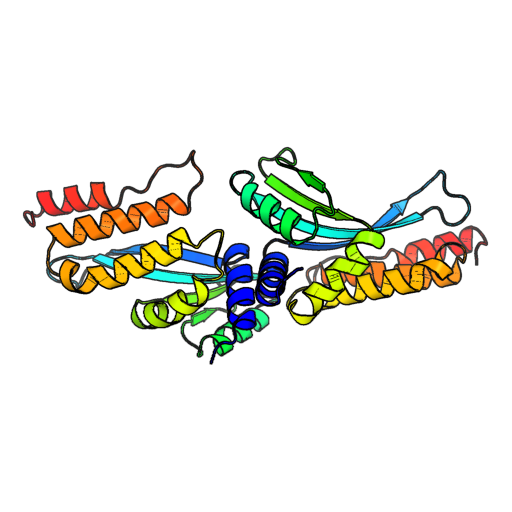
ATOM 2403 C CA . ASP D 3 22 ? 38.019 117.721 79.658 1.00 25.72 222 ASP B CA 1
ATOM 2404 C C . ASP D 3 22 ? 37.558 117.209 81.024 1.00 28.38 222 ASP B C 1
ATOM 2405 O O . ASP D 3 22 ? 36.347 117.212 81.311 1.00 31.30 222 ASP B O 1
ATOM 2410 N N . GLY D 3 23 ? 38.489 116.842 81.900 1.00 27.44 223 GLY B N 1
ATOM 2411 C CA . GLY D 3 23 ? 38.084 116.363 83.212 1.00 27.20 223 GLY B CA 1
ATOM 2412 C C . GLY D 3 23 ? 38.373 117.344 84.330 1.00 26.09 223 GLY B C 1
ATOM 2413 O O . GLY D 3 23 ? 38.794 118.479 84.089 1.00 27.17 223 GLY B O 1
ATOM 2414 N N . SER D 3 24 ? 38.127 116.907 85.557 1.00 22.78 224 SER B N 1
ATOM 2415 C CA . SER D 3 24 ? 38.384 117.734 86.717 1.00 20.11 224 SER B CA 1
ATOM 2416 C C . SER D 3 24 ? 38.659 116.870 87.935 1.00 16.81 224 SER B C 1
ATOM 2417 O O . SER D 3 24 ? 38.013 115.838 88.140 1.00 19.90 224 SER B O 1
ATOM 2420 N N . ILE D 3 25 ? 39.622 117.291 88.740 1.00 17.05 225 ILE B N 1
ATOM 2421 C CA . ILE D 3 25 ? 39.968 116.583 89.956 1.00 15.81 225 ILE B CA 1
ATOM 2422 C C . ILE D 3 25 ? 39.887 117.647 91.044 1.00 17.94 225 ILE B C 1
ATOM 2423 O O . ILE D 3 25 ? 40.685 118.585 91.062 1.00 12.94 225 ILE B O 1
ATOM 2428 N N . TYR D 3 26 ? 38.922 117.487 91.950 1.00 20.00 226 TYR B N 1
ATOM 2429 C CA . TYR D 3 26 ? 38.704 118.476 92.995 1.00 21.88 226 TYR B CA 1
ATOM 2430 C C . TYR D 3 26 ? 38.288 117.906 94.347 1.00 23.34 226 TYR B C 1
ATOM 2431 O O . TYR D 3 26 ? 37.854 116.758 94.456 1.00 24.57 226 TYR B O 1
ATOM 2440 N N . ALA D 3 27 ? 38.421 118.740 95.372 1.00 24.49 227 ALA B N 1
ATOM 2441 C CA . ALA D 3 27 ? 38.061 118.401 96.744 1.00 26.20 227 ALA B CA 1
ATOM 2442 C C . ALA D 3 27 ? 37.260 119.594 97.306 1.00 28.04 227 ALA B C 1
ATOM 2443 O O . ALA D 3 27 ? 37.524 120.747 96.937 1.00 25.39 227 ALA B O 1
ATOM 2445 N N . LYS D 3 28 ? 36.302 119.317 98.191 1.00 27.59 228 LYS B N 1
ATOM 2446 C CA . LYS D 3 28 ? 35.486 120.377 98.783 1.00 29.38 228 LYS B CA 1
ATOM 2447 C C . LYS D 3 28 ? 34.929 119.976 100.143 1.00 30.72 228 LYS B C 1
ATOM 2448 O O . LYS D 3 28 ? 34.963 118.804 100.515 1.00 31.25 228 LYS B O 1
ATOM 2454 N N . LEU D 3 29 ? 34.425 120.965 100.876 1.00 32.46 229 LEU B N 1
ATOM 2455 C CA . LEU D 3 29 ? 33.809 120.750 102.183 1.00 33.50 229 LEU B CA 1
ATOM 2456 C C . LEU D 3 29 ? 32.290 120.786 102.024 1.00 34.97 229 LEU B C 1
ATOM 2457 O O . LEU D 3 29 ? 31.748 121.735 101.455 1.00 35.84 229 LEU B O 1
ATOM 2462 N N . ILE D 3 30 ? 31.608 119.752 102.508 1.00 34.21 230 ILE B N 1
ATOM 2463 C CA . ILE D 3 30 ? 30.156 119.707 102.426 1.00 35.70 230 ILE B CA 1
ATOM 2464 C C . ILE D 3 30 ? 29.597 119.891 103.835 1.00 37.33 230 ILE B C 1
ATOM 2465 O O . ILE D 3 30 ? 29.892 119.092 104.733 1.00 36.48 230 ILE B O 1
ATOM 2470 N N . PRO D 3 31 ? 28.804 120.956 104.057 1.00 37.27 231 PRO B N 1
ATOM 2471 C CA . PRO D 3 31 ? 28.228 121.186 105.390 1.00 37.05 231 PRO B CA 1
ATOM 2472 C C . PRO D 3 31 ? 27.306 120.018 105.741 1.00 37.10 231 PRO B C 1
ATOM 2473 O O . PRO D 3 31 ? 26.479 119.612 104.929 1.00 35.24 231 PRO B O 1
ATOM 2477 N N . ARG D 3 32 ? 27.449 119.483 106.948 1.00 37.54 232 ARG B N 1
ATOM 2478 C CA . ARG D 3 32 ? 26.632 118.352 107.380 1.00 39.44 232 ARG B CA 1
ATOM 2479 C C . ARG D 3 32 ? 25.853 118.658 108.663 1.00 39.79 232 ARG B C 1
ATOM 2480 O O . ARG D 3 32 ? 26.340 118.430 109.774 1.00 38.91 232 ARG B O 1
ATOM 2488 N N . PRO D 3 33 ? 24.620 119.167 108.518 1.00 41.46 233 PRO B N 1
ATOM 2489 C CA . PRO D 3 33 ? 23.722 119.529 109.625 1.00 42.17 233 PRO B CA 1
ATOM 2490 C C . PRO D 3 33 ? 23.559 118.453 110.692 1.00 42.58 233 PRO B C 1
ATOM 2491 O O . PRO D 3 33 ? 23.469 118.759 111.882 1.00 41.72 233 PRO B O 1
ATOM 2495 N N . ASP D 3 34 ? 23.527 117.195 110.258 1.00 43.42 234 ASP B N 1
ATOM 2496 C CA . ASP D 3 34 ? 23.340 116.071 111.168 1.00 44.25 234 ASP B CA 1
ATOM 2497 C C . ASP D 3 34 ? 24.608 115.366 111.641 1.00 44.12 234 ASP B C 1
ATOM 2498 O O . ASP D 3 34 ? 24.525 114.297 112.247 1.00 44.34 234 ASP B O 1
ATOM 2503 N N . TYR D 3 35 ? 25.778 115.935 111.356 1.00 44.83 235 TYR B N 1
ATOM 2504 C CA . TYR D 3 35 ? 27.021 115.324 111.829 1.00 45.96 235 TYR B CA 1
ATOM 2505 C C . TYR D 3 35 ? 27.204 115.668 113.286 1.00 47.03 235 TYR B C 1
ATOM 2506 O O . TYR D 3 35 ? 26.577 116.603 113.770 1.00 46.52 235 TYR B O 1
ATOM 2515 N N . LYS D 3 36 ? 28.043 114.914 114.008 1.00 49.53 236 LYS B N 1
ATOM 2516 C CA . LYS D 3 36 ? 28.132 115.106 115.463 1.00 52.14 236 LYS B CA 1
ATOM 2517 C C . LYS D 3 36 ? 29.354 115.806 116.092 1.00 52.93 236 LYS B C 1
ATOM 2518 O O . LYS D 3 36 ? 29.151 116.450 117.129 1.00 54.65 236 LYS B O 1
ATOM 2524 N N . ASP D 3 37 ? 30.566 115.733 115.607 1.00 52.33 237 ASP B N 1
ATOM 2525 C CA . ASP D 3 37 ? 31.521 116.608 116.292 1.00 52.01 237 ASP B CA 1
ATOM 2526 C C . ASP D 3 37 ? 31.784 117.730 115.335 1.00 50.64 237 ASP B C 1
ATOM 2527 O O . ASP D 3 37 ? 31.549 118.921 115.599 1.00 50.15 237 ASP B O 1
ATOM 2532 N N . ILE D 3 38 ? 32.306 117.285 114.196 1.00 48.37 238 ILE B N 1
ATOM 2533 C CA . ILE D 3 38 ? 32.625 118.163 113.072 1.00 45.10 238 ILE B CA 1
ATOM 2534 C C . ILE D 3 38 ? 31.496 118.090 112.035 1.00 43.76 238 ILE B C 1
ATOM 2535 O O . ILE D 3 38 ? 31.225 117.023 111.475 1.00 44.11 238 ILE B O 1
ATOM 2540 N N . LYS D 3 39 ? 30.838 119.220 111.776 1.00 40.09 239 LYS B N 1
ATOM 2541 C CA . LYS D 3 39 ? 29.716 119.243 110.834 1.00 38.96 239 LYS B CA 1
ATOM 2542 C C . LYS D 3 39 ? 30.042 119.473 109.348 1.00 36.80 239 LYS B C 1
ATOM 2543 O O . LYS D 3 39 ? 29.364 120.237 108.655 1.00 32.22 239 LYS B O 1
ATOM 2549 N N . TYR D 3 40 ? 31.078 118.789 108.868 1.00 35.22 240 TYR B N 1
ATOM 2550 C CA . TYR D 3 40 ? 31.495 118.887 107.472 1.00 35.25 240 TYR B CA 1
ATOM 2551 C C . TYR D 3 40 ? 32.176 117.598 107.047 1.00 35.72 240 TYR B C 1
ATOM 2552 O O . TYR D 3 40 ? 32.664 116.832 107.874 1.00 35.08 240 TYR B O 1
ATOM 2561 N N . GLN D 3 41 ? 32.203 117.366 105.744 1.00 36.33 241 GLN B N 1
ATOM 2562 C CA . GLN D 3 41 ? 32.859 116.192 105.206 1.00 35.89 241 GLN B CA 1
ATOM 2563 C C . GLN D 3 41 ? 33.678 116.634 104.022 1.00 35.14 241 GLN B C 1
ATOM 2564 O O . GLN D 3 41 ? 33.195 117.390 103.174 1.00 35.59 241 GLN B O 1
ATOM 2570 N N . VAL D 3 42 ? 34.924 116.187 103.971 1.00 32.79 242 VAL B N 1
ATOM 2571 C CA . VAL D 3 42 ? 35.750 116.511 102.832 1.00 30.08 242 VAL B CA 1
ATOM 2572 C C . VAL D 3 42 ? 35.302 115.528 101.753 1.00 29.84 242 VAL B C 1
ATOM 2573 O O . VAL D 3 42 ? 35.485 114.318 101.893 1.00 31.81 242 VAL B O 1
ATOM 2577 N N . SER D 3 43 ? 34.675 116.048 100.703 1.00 26.85 243 SER B N 1
ATOM 2578 C CA . SER D 3 43 ? 34.192 115.226 99.600 1.00 26.58 243 SER B CA 1
ATOM 2579 C C . SER D 3 43 ? 35.255 115.252 98.510 1.00 25.49 243 SER B C 1
ATOM 2580 O O . SER D 3 43 ? 35.849 116.292 98.247 1.00 25.20 243 SER B O 1
ATOM 2583 N N . LEU D 3 44 ? 35.494 114.109 97.876 1.00 25.02 244 LEU B N 1
ATOM 2584 C CA . LEU D 3 44 ? 36.535 114.016 96.843 1.00 23.78 244 LEU B CA 1
ATOM 2585 C C . LEU D 3 44 ? 35.974 113.459 95.554 1.00 20.97 244 LEU B C 1
ATOM 2586 O O . LEU D 3 44 ? 35.078 112.621 95.580 1.00 19.59 244 LEU B O 1
ATOM 2591 N N . ALA D 3 45 ? 36.511 113.903 94.423 1.00 19.35 245 ALA B N 1
ATOM 2592 C CA . ALA D 3 45 ? 36.009 113.395 93.165 1.00 20.20 245 ALA B CA 1
ATOM 2593 C C . ALA D 3 45 ? 36.854 113.832 91.959 1.00 20.85 245 ALA B C 1
ATOM 2594 O O . ALA D 3 45 ? 37.642 114.782 92.001 1.00 23.00 245 ALA B O 1
ATOM 2596 N N . ILE D 3 46 ? 36.665 113.099 90.892 1.00 17.41 246 ILE B N 1
ATOM 2597 C CA . ILE D 3 46 ? 37.231 113.383 89.597 1.00 17.32 246 ILE B CA 1
ATOM 2598 C C . ILE D 3 46 ? 35.998 113.296 88.720 1.00 18.48 246 ILE B C 1
ATOM 2599 O O . ILE D 3 46 ? 35.054 112.563 89.033 1.00 18.26 246 ILE B O 1
ATOM 2604 N N . SER D 3 47 ? 35.981 114.023 87.640 1.00 18.23 247 SER B N 1
ATOM 2605 C CA . SER D 3 47 ? 34.834 114.031 86.762 1.00 19.14 247 SER B CA 1
ATOM 2606 C C . SER D 3 47 ? 35.281 114.241 85.338 1.00 19.59 247 SER B C 1
ATOM 2607 O O . SER D 3 47 ? 36.344 114.780 85.082 1.00 21.21 247 SER B O 1
ATOM 2610 N N . PHE D 3 48 ? 34.440 113.806 84.414 1.00 20.57 248 PHE B N 1
ATOM 2611 C CA . PHE D 3 48 ? 34.690 113.990 83.004 1.00 22.13 248 PHE B CA 1
ATOM 2612 C C . PHE D 3 48 ? 33.444 114.752 82.547 1.00 25.36 248 PHE B C 1
ATOM 2613 O O . PHE D 3 48 ? 32.321 114.449 82.993 1.00 25.51 248 PHE B O 1
ATOM 2621 N N . ILE D 3 49 ? 33.642 115.753 81.698 1.00 26.35 249 ILE B N 1
ATOM 2622 C CA . ILE D 3 49 ? 32.533 116.568 81.199 1.00 28.25 249 ILE B CA 1
ATOM 2623 C C . ILE D 3 49 ? 32.569 116.579 79.674 1.00 28.56 249 ILE B C 1
ATOM 2624 O O . ILE D 3 49 ? 33.642 116.590 79.067 1.00 29.23 249 ILE B O 1
ATOM 2629 N N . GLN D 3 50 ? 31.404 116.571 79.043 1.00 29.00 250 GLN B N 1
ATOM 2630 C CA . GLN D 3 50 ? 31.368 116.581 77.592 1.00 30.29 250 GLN B CA 1
ATOM 2631 C C . GLN D 3 50 ? 29.983 117.011 77.114 1.00 33.35 250 GLN B C 1
ATOM 2632 O O . GLN D 3 50 ? 28.977 116.778 77.796 1.00 31.40 250 GLN B O 1
ATOM 2638 N N . ARG D 3 51 ? 29.944 117.654 75.950 1.00 36.07 251 ARG B N 1
ATOM 2639 C CA . ARG D 3 51 ? 28.690 118.080 75.336 1.00 38.99 251 ARG B CA 1
ATOM 2640 C C . ARG D 3 51 ? 27.769 116.894 75.269 1.00 40.00 251 ARG B C 1
ATOM 2641 O O . ARG D 3 51 ? 28.150 115.825 74.791 1.00 39.47 251 ARG B O 1
ATOM 2649 N N . LYS D 3 52 ? 26.557 117.072 75.773 1.00 41.29 252 LYS B N 1
ATOM 2650 C CA . LYS D 3 52 ? 25.610 115.962 75.857 1.00 44.08 252 LYS B CA 1
ATOM 2651 C C . LYS D 3 52 ? 25.726 114.963 74.685 1.00 44.31 252 LYS B C 1
ATOM 2652 O O . LYS D 3 52 ? 25.806 113.746 74.908 1.00 44.47 252 LYS B O 1
ATOM 2658 N N . ASP D 3 53 ? 25.740 115.465 73.456 1.00 44.23 253 ASP B N 1
ATOM 2659 C CA . ASP D 3 53 ? 25.790 114.597 72.278 1.00 44.99 253 ASP B CA 1
ATOM 2660 C C . ASP D 3 53 ? 26.943 113.584 72.278 1.00 43.98 253 ASP B C 1
ATOM 2661 O O . ASP D 3 53 ? 26.987 112.688 71.434 1.00 43.47 253 ASP B O 1
ATOM 2666 N N . LYS D 3 54 ? 27.876 113.725 73.213 1.00 43.26 254 LYS B N 1
ATOM 2667 C CA . LYS D 3 54 ? 29.007 112.808 73.273 1.00 42.80 254 LYS B CA 1
ATOM 2668 C C . LYS D 3 54 ? 28.977 111.929 74.514 1.00 41.48 254 LYS B C 1
ATOM 2669 O O . LYS D 3 54 ? 29.973 111.298 74.867 1.00 40.81 254 LYS B O 1
ATOM 2675 N N . PHE D 3 55 ? 27.818 111.880 75.161 1.00 40.23 255 PHE B N 1
ATOM 2676 C CA . PHE D 3 55 ? 27.634 111.076 76.363 1.00 39.91 255 PHE B CA 1
ATOM 2677 C C . PHE D 3 55 ? 28.172 109.644 76.230 1.00 37.97 255 PHE B C 1
ATOM 2678 O O . PHE D 3 55 ? 28.828 109.135 77.138 1.00 38.46 255 PHE B O 1
ATOM 2686 N N . PRO D 3 56 ? 27.905 108.977 75.097 1.00 36.58 256 PRO B N 1
ATOM 2687 C CA . PRO D 3 56 ? 28.397 107.603 74.930 1.00 35.10 256 PRO B CA 1
ATOM 2688 C C . PRO D 3 56 ? 29.893 107.393 75.112 1.00 34.73 256 PRO B C 1
ATOM 2689 O O . PRO D 3 56 ? 30.321 106.297 75.465 1.00 34.26 256 PRO B O 1
ATOM 2693 N N . TYR D 3 57 ? 30.700 108.421 74.873 1.00 33.27 257 TYR B N 1
ATOM 2694 C CA . TYR D 3 57 ? 32.133 108.244 75.063 1.00 32.55 257 TYR B CA 1
ATOM 2695 C C . TYR D 3 57 ? 32.418 108.181 76.565 1.00 31.28 257 TYR B C 1
ATOM 2696 O O . TYR D 3 57 ? 33.337 107.490 77.017 1.00 25.88 257 TYR B O 1
ATOM 2705 N N . LEU D 3 58 ? 31.600 108.892 77.334 1.00 30.79 258 LEU B N 1
ATOM 2706 C CA . LEU D 3 58 ? 31.748 108.884 78.776 1.00 31.47 258 LEU B CA 1
ATOM 2707 C C . LEU D 3 58 ? 31.319 107.513 79.283 1.00 32.84 258 LEU B C 1
ATOM 2708 O O . LEU D 3 58 ? 31.984 106.917 80.127 1.00 31.73 258 LEU B O 1
ATOM 2713 N N . GLN D 3 59 ? 30.203 107.011 78.762 1.00 35.58 259 GLN B N 1
ATOM 2714 C CA . GLN D 3 59 ? 29.714 105.695 79.163 1.00 37.73 259 GLN B CA 1
ATOM 2715 C C . GLN D 3 59 ? 30.806 104.648 78.970 1.00 36.93 259 GLN B C 1
ATOM 2716 O O . GLN D 3 59 ? 30.903 103.691 79.737 1.00 37.50 259 GLN B O 1
ATOM 2722 N N . ASP D 3 60 ? 31.633 104.834 77.949 1.00 35.58 260 ASP B N 1
ATOM 2723 C CA . ASP D 3 60 ? 32.707 103.890 77.685 1.00 37.07 260 ASP B CA 1
ATOM 2724 C C . ASP D 3 60 ? 33.790 103.965 78.760 1.00 36.42 260 ASP B C 1
ATOM 2725 O O . ASP D 3 60 ? 34.257 102.933 79.257 1.00 36.47 260 ASP B O 1
ATOM 2730 N N . ILE D 3 61 ? 34.193 105.177 79.121 1.00 33.75 261 ILE B N 1
ATOM 2731 C CA . ILE D 3 61 ? 35.212 105.332 80.150 1.00 34.22 261 ILE B CA 1
ATOM 2732 C C . ILE D 3 61 ? 34.680 104.733 81.455 1.00 34.05 261 ILE B C 1
ATOM 2733 O O . ILE D 3 61 ? 35.401 104.052 82.190 1.00 31.83 261 ILE B O 1
ATOM 2738 N N . TYR D 3 62 ? 33.408 105.008 81.726 1.00 34.19 262 TYR B N 1
ATOM 2739 C CA . TYR D 3 62 ? 32.716 104.513 82.912 1.00 36.39 262 TYR B CA 1
ATOM 2740 C C . TYR D 3 62 ? 32.903 103.001 83.017 1.00 37.07 262 TYR B C 1
ATOM 2741 O O . TYR D 3 62 ? 33.249 102.479 84.082 1.00 38.35 262 TYR B O 1
ATOM 2750 N N . ASP D 3 63 ? 32.676 102.304 81.906 1.00 36.92 263 ASP B N 1
ATOM 2751 C CA . ASP D 3 63 ? 32.834 100.857 81.883 1.00 37.60 263 ASP B CA 1
ATOM 2752 C C . ASP D 3 63 ? 34.283 100.441 82.083 1.00 37.36 263 ASP B C 1
ATOM 2753 O O . ASP D 3 63 ? 34.570 99.470 82.790 1.00 37.16 263 ASP B O 1
ATOM 2758 N N . GLN D 3 64 ? 35.202 101.184 81.480 1.00 36.34 264 GLN B N 1
ATOM 2759 C CA . GLN D 3 64 ? 36.616 100.858 81.604 1.00 36.94 264 GLN B CA 1
ATOM 2760 C C . GLN D 3 64 ? 37.147 101.099 83.026 1.00 38.02 264 GLN B C 1
ATOM 2761 O O . GLN D 3 64 ? 38.204 100.592 83.394 1.00 39.52 264 GLN B O 1
ATOM 2767 N N . LEU D 3 65 ? 36.406 101.860 83.826 1.00 36.91 265 LEU B N 1
ATOM 2768 C CA . LEU D 3 65 ? 36.809 102.128 85.200 1.00 37.37 265 LEU B CA 1
ATOM 2769 C C . LEU D 3 65 ? 35.943 101.334 86.185 1.00 37.19 265 LEU B C 1
ATOM 2770 O O . LEU D 3 65 ? 35.654 101.796 87.288 1.00 38.09 265 LEU B O 1
ATOM 2775 N N . GLY D 3 66 ? 35.530 100.137 85.774 1.00 37.59 266 GLY B N 1
ATOM 2776 C CA . GLY D 3 66 ? 34.722 99.284 86.629 1.00 36.34 266 GLY B CA 1
ATOM 2777 C C . GLY D 3 66 ? 33.316 99.781 86.907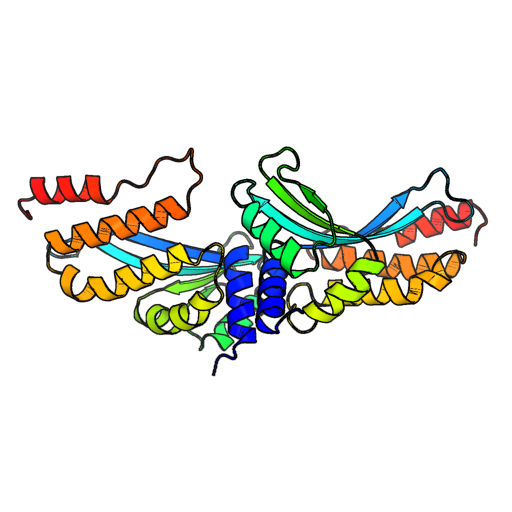 1.00 37.09 266 GLY B C 1
ATOM 2778 O O . GLY D 3 66 ? 32.679 99.348 87.863 1.00 36.38 266 GLY B O 1
ATOM 2779 N N . LYS D 3 67 ? 32.820 100.686 86.079 1.00 36.53 267 LYS B N 1
ATOM 2780 C CA . LYS D 3 67 ? 31.479 101.219 86.272 1.00 38.83 267 LYS B CA 1
ATOM 2781 C C . LYS D 3 67 ? 31.291 101.887 87.639 1.00 37.45 267 LYS B C 1
ATOM 2782 O O . LYS D 3 67 ? 30.211 101.833 88.232 1.00 34.87 267 LYS B O 1
ATOM 2788 N N . ARG D 3 68 ? 32.352 102.507 88.142 1.00 35.98 268 ARG B N 1
ATOM 2789 C CA . ARG D 3 68 ? 32.278 103.208 89.413 1.00 36.34 268 ARG B CA 1
ATOM 2790 C C . ARG D 3 68 ? 31.832 104.632 89.080 1.00 37.19 268 ARG B C 1
ATOM 2791 O O . ARG D 3 68 ? 32.087 105.120 87.982 1.00 36.62 268 ARG B O 1
ATOM 2799 N N . GLY D 3 69 ? 31.160 105.300 90.007 1.00 37.12 269 GLY B N 1
ATOM 2800 C CA . GLY D 3 69 ? 30.740 106.667 89.741 1.00 38.46 269 GLY B CA 1
ATOM 2801 C C . GLY D 3 69 ? 29.339 106.828 89.185 1.00 39.20 269 GLY B C 1
ATOM 2802 O O . GLY D 3 69 ? 28.600 105.849 89.045 1.00 39.22 269 GLY B O 1
ATOM 2803 N N . ASN D 3 70 ? 28.985 108.065 88.842 1.00 39.47 270 ASN B N 1
ATOM 2804 C CA . ASN D 3 70 ? 27.650 108.369 88.333 1.00 40.99 270 ASN B CA 1
ATOM 2805 C C . ASN D 3 70 ? 27.655 109.111 86.997 1.00 41.14 270 ASN B C 1
ATOM 2806 O O . ASN D 3 70 ? 28.386 110.079 86.824 1.00 43.21 270 ASN B O 1
ATOM 2811 N N . LEU D 3 71 ? 26.820 108.655 86.068 1.00 41.39 271 LEU B N 1
ATOM 2812 C CA . LEU D 3 71 ? 26.704 109.262 84.739 1.00 42.18 271 LEU B CA 1
ATOM 2813 C C . LEU D 3 71 ? 25.448 110.137 84.611 1.00 42.59 271 LEU B C 1
ATOM 2814 O O . LEU D 3 71 ? 24.354 109.702 84.955 1.00 44.60 271 LEU B O 1
ATOM 2819 N N . ARG D 3 72 ? 25.611 111.365 84.121 1.00 42.52 272 ARG B N 1
ATOM 2820 C CA . ARG D 3 72 ? 24.458 112.261 83.900 1.00 42.36 272 ARG B CA 1
ATOM 2821 C C . ARG D 3 72 ? 24.347 112.602 82.446 1.00 42.11 272 ARG B C 1
ATOM 2822 O O . ARG D 3 72 ? 25.259 113.233 81.899 1.00 41.41 272 ARG B O 1
ATOM 2830 N N . LYS D 3 73 ? 23.286 112.204 81.785 1.00 42.95 273 LYS B N 1
ATOM 2831 C CA . LYS D 3 73 ? 23.253 112.523 80.380 1.00 43.64 273 LYS B CA 1
ATOM 2832 C C . LYS D 3 73 ? 23.105 114.036 80.196 1.00 43.68 273 LYS B C 1
ATOM 2833 O O . LYS D 3 73 ? 23.579 114.585 79.202 1.00 44.02 273 LYS B O 1
ATOM 2839 N N . ASP D 3 74 ? 22.478 114.707 81.140 1.00 42.42 274 ASP B N 1
ATOM 2840 C CA . ASP D 3 74 ? 22.338 116.151 81.026 1.00 43.62 274 ASP B CA 1
ATOM 2841 C C . ASP D 3 74 ? 22.319 116.857 82.371 1.00 44.00 274 ASP B C 1
ATOM 2842 O O . ASP D 3 74 ? 21.415 116.674 83.180 1.00 43.42 274 ASP B O 1
ATOM 2847 N N . ARG D 3 75 ? 23.360 117.684 82.611 1.00 44.55 275 ARG B N 1
ATOM 2848 C CA . ARG D 3 75 ? 23.442 118.444 83.854 1.00 45.12 275 ARG B CA 1
ATOM 2849 C C . ARG D 3 75 ? 22.276 119.411 83.871 1.00 46.67 275 ARG B C 1
ATOM 2850 O O . ARG D 3 75 ? 22.011 120.089 84.869 1.00 46.33 275 ARG B O 1
ATOM 2858 N N . GLY D 3 76 ? 21.579 119.451 82.746 1.00 47.54 276 GLY B N 1
ATOM 2859 C CA . GLY D 3 76 ? 20.461 120.325 82.570 1.00 48.54 276 GLY B CA 1
ATOM 2860 C C . GLY D 3 76 ? 20.803 121.476 81.640 1.00 48.87 276 GLY B C 1
ATOM 2861 O O . GLY D 3 76 ? 20.021 122.402 81.468 1.00 50.04 276 GLY B O 1
ATOM 2862 N N . ASP D 3 77 ? 21.999 121.420 81.020 1.00 46.81 277 ASP B N 1
ATOM 2863 C CA . ASP D 3 77 ? 22.334 122.517 80.101 1.00 43.55 277 ASP B CA 1
ATOM 2864 C C . ASP D 3 77 ? 22.950 122.101 78.774 1.00 42.97 277 ASP B C 1
ATOM 2865 O O . ASP D 3 77 ? 23.751 122.832 78.164 1.00 43.13 277 ASP B O 1
ATOM 2870 N N . GLY D 3 78 ? 22.593 120.898 78.352 1.00 42.39 278 GLY B N 1
ATOM 2871 C CA . GLY D 3 78 ? 23.150 120.345 77.139 1.00 40.96 278 GLY B CA 1
ATOM 2872 C C . GLY D 3 78 ? 24.518 119.721 77.390 1.00 40.51 278 GLY B C 1
ATOM 2873 O O . GLY D 3 78 ? 25.141 119.187 76.477 1.00 40.28 278 GLY B O 1
ATOM 2874 N N . ILE D 3 79 ? 24.979 119.793 78.636 1.00 39.95 279 ILE B N 1
ATOM 2875 C CA . ILE D 3 79 ? 26.275 119.242 79.027 1.00 38.82 279 ILE B CA 1
ATOM 2876 C C . ILE D 3 79 ? 26.117 117.956 79.850 1.00 37.70 279 ILE B C 1
ATOM 2877 O O . ILE D 3 79 ? 25.365 117.914 80.832 1.00 37.69 279 ILE B O 1
ATOM 2882 N N . ALA D 3 80 ? 26.822 116.907 79.440 1.00 35.09 280 ALA B N 1
ATOM 2883 C CA . ALA D 3 80 ? 26.781 115.632 80.147 1.00 33.90 280 ALA B CA 1
ATOM 2884 C C . ALA D 3 80 ? 28.046 115.490 80.989 1.00 34.14 280 ALA B C 1
ATOM 2885 O O . ALA D 3 80 ? 29.076 116.087 80.672 1.00 34.80 280 ALA B O 1
ATOM 2887 N N . ASP D 3 81 ? 27.978 114.719 82.071 1.00 33.42 281 ASP B N 1
ATOM 2888 C CA . ASP D 3 81 ? 29.169 114.518 82.891 1.00 32.35 281 ASP B CA 1
ATOM 2889 C C . ASP D 3 81 ? 29.183 113.162 83.586 1.00 32.52 281 ASP B C 1
ATOM 2890 O O . ASP D 3 81 ? 28.152 112.490 83.690 1.00 34.65 281 ASP B O 1
ATOM 2895 N N . TYR D 3 82 ? 30.368 112.766 84.041 1.00 30.61 282 TYR B N 1
ATOM 2896 C CA . TYR D 3 82 ? 30.587 111.493 84.712 1.00 26.58 282 TYR B CA 1
ATOM 2897 C C . TYR D 3 82 ? 31.445 111.789 85.928 1.00 26.22 282 TYR B C 1
ATOM 2898 O O . TYR D 3 82 ? 32.607 112.183 85.795 1.00 26.00 282 TYR B O 1
ATOM 2907 N N . THR D 3 83 ? 30.867 111.592 87.110 1.00 24.81 283 THR B N 1
ATOM 2908 C CA . THR D 3 83 ? 31.547 111.886 88.356 1.00 25.82 283 THR B CA 1
ATOM 2909 C C . THR D 3 83 ? 31.822 110.671 89.244 1.00 25.38 283 THR B C 1
ATOM 2910 O O . THR D 3 83 ? 30.941 109.843 89.481 1.00 24.27 283 THR B O 1
ATOM 2914 N N . ILE D 3 84 ? 33.056 110.575 89.731 1.00 25.67 284 ILE B N 1
ATOM 2915 C CA . ILE D 3 84 ? 33.451 109.487 90.619 1.00 24.75 284 ILE B CA 1
ATOM 2916 C C . ILE D 3 84 ? 33.758 110.117 91.978 1.00 23.93 284 ILE B C 1
ATOM 2917 O O . ILE D 3 84 ? 34.724 110.869 92.132 1.00 23.85 284 ILE B O 1
ATOM 2922 N N . ILE D 3 85 ? 32.921 109.794 92.955 1.00 21.21 285 ILE B N 1
ATOM 2923 C CA . ILE D 3 85 ? 33.025 110.342 94.296 1.00 22.85 285 ILE B CA 1
ATOM 2924 C C . ILE D 3 85 ? 33.470 109.332 95.352 1.00 22.92 285 ILE B C 1
ATOM 2925 O O . ILE D 3 85 ? 33.049 108.182 95.321 1.00 22.96 285 ILE B O 1
ATOM 2930 N N . GLY D 3 86 ? 34.334 109.763 96.269 1.00 20.70 286 GLY B N 1
ATOM 2931 C CA . GLY D 3 86 ? 34.734 108.889 97.353 1.00 21.24 286 GLY B CA 1
ATOM 2932 C C . GLY D 3 86 ? 36.087 108.218 97.308 1.00 21.07 286 GLY B C 1
ATOM 2933 O O . GLY D 3 86 ? 36.572 107.807 96.249 1.00 17.28 286 GLY B O 1
ATOM 2934 N N . SER D 3 87 ? 36.681 108.098 98.492 1.00 21.25 287 SER B N 1
ATOM 2935 C CA . SER D 3 87 ? 37.987 107.479 98.654 1.00 23.62 287 SER B CA 1
ATOM 2936 C C . SER D 3 87 ? 37.976 106.019 98.211 1.00 24.20 287 SER B C 1
ATOM 2937 O O . SER D 3 87 ? 38.954 105.538 97.660 1.00 25.54 287 SER B O 1
ATOM 2940 N N . THR D 3 88 ? 36.867 105.321 98.436 1.00 25.80 288 THR B N 1
ATOM 2941 C CA . THR D 3 88 ? 36.787 103.917 98.058 1.00 27.14 288 THR B CA 1
ATOM 2942 C C . THR D 3 88 ? 37.100 103.754 96.578 1.00 27.86 288 THR B C 1
ATOM 2943 O O . THR D 3 88 ? 37.987 102.977 96.202 1.00 27.99 288 THR B O 1
ATOM 2947 N N . HIS D 3 89 ? 36.379 104.496 95.740 1.00 27.24 289 HIS B N 1
ATOM 2948 C CA . HIS D 3 89 ? 36.590 104.430 94.300 1.00 26.22 289 HIS B CA 1
ATOM 2949 C C . HIS D 3 89 ? 37.892 105.079 93.875 1.00 25.01 289 HIS B C 1
ATOM 2950 O O . HIS D 3 89 ? 38.628 104.543 93.040 1.00 23.76 289 HIS B O 1
ATOM 2957 N N . LEU D 3 90 ? 38.173 106.243 94.444 1.00 23.96 290 LEU B N 1
ATOM 2958 C CA . LEU D 3 90 ? 39.371 106.960 94.071 1.00 24.40 290 LEU B CA 1
ATOM 2959 C C . LEU D 3 90 ? 40.661 106.314 94.561 1.00 25.93 290 LEU B C 1
ATOM 2960 O O . LEU D 3 90 ? 41.714 106.541 93.974 1.00 27.01 290 LEU B O 1
ATOM 2965 N N . SER D 3 91 ? 40.595 105.508 95.618 1.00 25.01 291 SER B N 1
ATOM 2966 C CA . SER D 3 91 ? 41.814 104.868 96.113 1.00 28.68 291 SER B CA 1
ATOM 2967 C C . SER D 3 91 ? 42.236 103.747 95.160 1.00 29.22 291 SER B C 1
ATOM 2968 O O . SER D 3 91 ? 43.357 103.261 95.225 1.00 31.09 291 SER B O 1
ATOM 2971 N N . ILE D 3 92 ? 41.326 103.342 94.279 1.00 29.82 292 ILE B N 1
ATOM 2972 C CA . ILE D 3 92 ? 41.627 102.301 93.304 1.00 31.15 292 ILE B CA 1
ATOM 2973 C C . ILE D 3 92 ? 41.941 102.938 91.947 1.00 30.25 292 ILE B C 1
ATOM 2974 O O . ILE D 3 92 ? 42.948 102.631 91.317 1.00 29.80 292 ILE B O 1
ATOM 2979 N N . ILE D 3 93 ? 41.081 103.857 91.524 1.00 29.43 293 ILE B N 1
ATOM 2980 C CA . ILE D 3 93 ? 41.235 104.539 90.243 1.00 27.32 293 ILE B CA 1
ATOM 2981 C C . ILE D 3 93 ? 42.462 105.452 90.079 1.00 25.78 293 ILE B C 1
ATOM 2982 O O . ILE D 3 93 ? 43.212 105.314 89.120 1.00 25.14 293 ILE B O 1
ATOM 2987 N N . LEU D 3 94 ? 42.668 106.386 90.997 1.00 23.93 294 LEU B N 1
ATOM 2988 C CA . LEU D 3 94 ? 43.779 107.312 90.843 1.00 25.46 294 LEU B CA 1
ATOM 2989 C C . LEU D 3 94 ? 45.175 106.690 90.711 1.00 26.77 294 LEU B C 1
ATOM 2990 O O . LEU D 3 94 ? 45.964 107.099 89.854 1.00 27.03 294 LEU B O 1
ATOM 2995 N N . PRO D 3 95 ? 45.501 105.693 91.544 1.00 27.19 295 PRO B N 1
ATOM 2996 C CA . PRO D 3 95 ? 46.840 105.105 91.413 1.00 27.62 295 PRO B CA 1
ATOM 2997 C C . PRO D 3 95 ? 47.118 104.661 89.971 1.00 27.68 295 PRO B C 1
ATOM 2998 O O . PRO D 3 95 ? 48.242 104.749 89.491 1.00 28.27 295 PRO B O 1
ATOM 3002 N N . ASP D 3 96 ? 46.078 104.206 89.281 1.00 29.09 296 ASP B N 1
ATOM 3003 C CA . ASP D 3 96 ? 46.207 103.761 87.894 1.00 29.84 296 ASP B CA 1
ATOM 3004 C C . ASP D 3 96 ? 46.405 104.910 86.908 1.00 30.30 296 ASP B C 1
ATOM 3005 O O . ASP D 3 96 ? 47.040 104.731 85.862 1.00 28.67 296 ASP B O 1
ATOM 3010 N N . LEU D 3 97 ? 45.859 106.083 87.235 1.00 26.19 297 LEU B N 1
ATOM 3011 C CA . LEU D 3 97 ? 45.967 107.232 86.353 1.00 24.44 297 LEU B CA 1
ATOM 3012 C C . LEU D 3 97 ? 47.155 108.136 86.621 1.00 24.33 297 LEU B C 1
ATOM 3013 O O . LEU D 3 97 ? 47.679 108.761 85.696 1.00 25.59 297 LEU B O 1
ATOM 3018 N N . VAL D 3 98 ? 47.583 108.212 87.876 1.00 23.48 298 VAL B N 1
ATOM 3019 C CA . VAL D 3 98 ? 48.691 109.085 88.243 1.00 25.48 298 VAL B CA 1
ATOM 3020 C C . VAL D 3 98 ? 49.947 108.955 87.392 1.00 25.04 298 VAL B C 1
ATOM 3021 O O . VAL D 3 98 ? 50.572 109.953 87.066 1.00 24.72 298 VAL B O 1
ATOM 3025 N N . PRO D 3 99 ? 50.339 107.723 87.026 1.00 25.40 299 PRO B N 1
ATOM 3026 C CA . PRO D 3 99 ? 51.543 107.546 86.206 1.00 25.83 299 PRO B CA 1
ATOM 3027 C C . PRO D 3 99 ? 51.476 108.291 84.865 1.00 26.35 299 PRO B C 1
ATOM 3028 O O . PRO D 3 99 ? 52.511 108.639 84.287 1.00 27.80 299 PRO B O 1
ATOM 3032 N N . TYR D 3 100 ? 50.265 108.549 84.381 1.00 23.80 300 TYR B N 1
ATOM 3033 C CA . TYR D 3 100 ? 50.107 109.207 83.092 1.00 23.30 300 TYR B CA 1
ATOM 3034 C C . TYR D 3 100 ? 49.528 110.612 83.119 1.00 23.08 300 TYR B C 1
ATOM 3035 O O . TYR D 3 100 ? 49.545 111.302 82.100 1.00 21.49 300 TYR B O 1
ATOM 3044 N N . LEU D 3 101 ? 48.998 111.038 84.264 1.00 22.64 301 LEU B N 1
ATOM 3045 C CA . LEU D 3 101 ? 48.455 112.390 84.363 1.00 21.42 301 LEU B CA 1
ATOM 3046 C C . LEU D 3 101 ? 49.626 113.353 84.335 1.00 21.45 301 LEU B C 1
ATOM 3047 O O . LEU D 3 101 ? 50.702 113.062 84.853 1.00 22.88 301 LEU B O 1
ATOM 3052 N N . ARG D 3 102 ? 49.428 114.502 83.713 1.00 20.74 302 ARG B N 1
ATOM 3053 C CA . ARG D 3 102 ? 50.477 115.499 83.654 1.00 20.09 302 ARG B CA 1
ATOM 3054 C C . ARG D 3 102 ? 49.925 116.784 84.281 1.00 20.05 302 ARG B C 1
ATOM 3055 O O . ARG D 3 102 ? 50.333 117.194 85.370 1.00 20.22 302 ARG B O 1
ATOM 3063 N N . ILE D 3 103 ? 48.966 117.392 83.599 1.00 19.49 303 ILE B N 1
ATOM 3064 C CA . ILE D 3 103 ? 48.359 118.642 84.053 1.00 16.91 303 ILE B CA 1
ATOM 3065 C C . ILE D 3 103 ? 47.727 118.564 85.448 1.00 18.07 303 ILE B C 1
ATOM 3066 O O . ILE D 3 103 ? 48.004 119.401 86.305 1.00 19.17 303 ILE B O 1
ATOM 3071 N N . LYS D 3 104 ? 46.908 117.548 85.693 1.00 19.56 304 LYS B N 1
ATOM 3072 C CA . LYS D 3 104 ? 46.237 117.412 86.985 1.00 20.64 304 LYS B CA 1
ATOM 3073 C C . LYS D 3 104 ? 46.887 116.383 87.915 1.00 22.01 304 LYS B C 1
ATOM 3074 O O . LYS D 3 104 ? 46.280 115.923 88.890 1.00 23.12 304 LYS B O 1
ATOM 3080 N N . LYS D 3 105 ? 48.134 116.037 87.618 1.00 23.07 305 LYS B N 1
ATOM 3081 C CA . LYS D 3 105 ? 48.874 115.073 88.432 1.00 25.31 305 LYS B CA 1
ATOM 3082 C C . LYS D 3 105 ? 48.956 115.531 89.895 1.00 24.32 305 LYS B C 1
ATOM 3083 O O . LYS D 3 105 ? 48.709 114.756 90.814 1.00 22.54 305 LYS B O 1
ATOM 3089 N N . LYS D 3 106 ? 49.310 116.794 90.109 1.00 25.40 306 LYS B N 1
ATOM 3090 C CA . LYS D 3 106 ? 49.419 117.301 91.473 1.00 25.86 306 LYS B CA 1
ATOM 3091 C C . LYS D 3 106 ? 48.104 117.126 92.218 1.00 23.90 306 LYS B C 1
ATOM 3092 O O . LYS D 3 106 ? 48.086 116.678 93.365 1.00 24.69 306 LYS B O 1
ATOM 3098 N N . GLN D 3 107 ? 46.998 117.460 91.562 1.00 22.05 307 GLN B N 1
ATOM 3099 C CA . GLN D 3 107 ? 45.694 117.319 92.203 1.00 21.03 307 GLN B CA 1
ATOM 3100 C C . GLN D 3 107 ? 45.387 115.867 92.566 1.00 19.31 307 GLN B C 1
ATOM 3101 O O . GLN D 3 107 ? 44.861 115.596 93.638 1.00 19.24 307 GLN B O 1
ATOM 3107 N N . ALA D 3 108 ? 45.720 114.927 91.687 1.00 18.41 308 ALA B N 1
ATOM 3108 C CA . ALA D 3 108 ? 45.455 113.525 91.992 1.00 18.85 308 ALA B CA 1
ATOM 3109 C C . ALA D 3 108 ? 46.227 113.083 93.235 1.00 19.68 308 ALA B C 1
ATOM 3110 O O . ALA D 3 108 ? 45.666 112.437 94.113 1.00 21.04 308 ALA B O 1
ATOM 3112 N N . ASN D 3 109 ? 47.501 113.451 93.318 1.00 21.97 309 ASN B N 1
ATOM 3113 C CA . ASN D 3 109 ? 48.320 113.079 94.462 1.00 24.80 309 ASN B CA 1
ATOM 3114 C C . ASN D 3 109 ? 47.875 113.748 95.759 1.00 25.20 309 ASN B C 1
ATOM 3115 O O . ASN D 3 109 ? 47.970 113.161 96.833 1.00 25.60 309 ASN B O 1
ATOM 3120 N N . ARG D 3 110 ? 47.373 114.971 95.667 1.00 25.81 310 ARG B N 1
ATOM 3121 C CA . ARG D 3 110 ? 46.899 115.639 96.868 1.00 25.96 310 ARG B CA 1
ATOM 3122 C C . ARG D 3 110 ? 45.633 114.948 97.364 1.00 25.65 310 ARG B C 1
ATOM 3123 O O . ARG D 3 110 ? 45.383 114.882 98.567 1.00 26.31 310 ARG B O 1
ATOM 3131 N N . ILE D 3 111 ? 44.839 114.417 96.439 1.00 24.86 311 ILE B N 1
ATOM 3132 C CA . ILE D 3 111 ? 43.632 113.705 96.817 1.00 24.62 311 ILE B CA 1
ATOM 3133 C C . ILE D 3 111 ? 44.005 112.364 97.472 1.00 26.10 311 ILE B C 1
ATOM 3134 O O . ILE D 3 111 ? 43.380 111.938 98.444 1.00 28.01 311 ILE B O 1
ATOM 3139 N N . LEU D 3 112 ? 45.023 111.701 96.939 1.00 25.99 312 LEU B N 1
ATOM 3140 C CA . LEU D 3 112 ? 45.483 110.435 97.506 1.00 28.20 312 LEU B CA 1
ATOM 3141 C C . LEU D 3 112 ? 45.988 110.699 98.928 1.00 27.07 312 LEU B C 1
ATOM 3142 O O . LEU D 3 112 ? 45.782 109.897 99.839 1.00 25.81 312 LEU B O 1
ATOM 3147 N N . HIS D 3 113 ? 46.647 111.836 99.110 1.00 27.99 313 HIS B N 1
ATOM 3148 C CA . HIS D 3 113 ? 47.172 112.205 100.414 1.00 28.49 313 HIS B CA 1
ATOM 3149 C C . HIS D 3 113 ? 46.018 112.369 101.396 1.00 28.27 313 HIS B C 1
ATOM 3150 O O . HIS D 3 113 ? 46.062 111.845 102.507 1.00 28.00 313 HIS B O 1
ATOM 3157 N N . ILE D 3 114 ? 44.984 113.096 100.975 1.00 26.45 314 ILE B N 1
ATOM 3158 C CA . ILE D 3 114 ? 43.809 113.311 101.808 1.00 24.68 314 ILE B CA 1
ATOM 3159 C C . ILE D 3 114 ? 43.198 111.971 102.206 1.00 25.24 314 ILE B C 1
ATOM 3160 O O . ILE D 3 114 ? 42.786 111.782 103.354 1.00 23.75 314 ILE B O 1
ATOM 3165 N N . ILE D 3 115 ? 43.148 111.032 101.264 1.00 24.80 315 ILE B N 1
ATOM 3166 C CA . ILE D 3 115 ? 42.588 109.716 101.557 1.00 25.70 315 ILE B CA 1
ATOM 3167 C C . ILE D 3 115 ? 43.373 109.017 102.676 1.00 27.60 315 ILE B C 1
ATOM 3168 O O . ILE D 3 115 ? 42.781 108.404 103.573 1.00 26.11 315 ILE B O 1
ATOM 3173 N N . ASN D 3 116 ? 44.695 109.124 102.652 1.00 28.46 316 ASN B N 1
ATOM 3174 C CA . ASN D 3 116 ? 45.480 108.469 103.691 1.00 33.23 316 ASN B CA 1
ATOM 3175 C C . ASN D 3 116 ? 45.436 109.134 105.080 1.00 34.19 316 ASN B C 1
ATOM 3176 O O . ASN D 3 116 ? 45.651 108.474 106.097 1.00 34.21 316 ASN B O 1
ATOM 3181 N N . LEU D 3 117 ? 45.131 110.424 105.124 1.00 33.80 317 LEU B N 1
ATOM 3182 C CA . LEU D 3 117 ? 45.064 111.142 106.393 1.00 35.54 317 LEU B CA 1
ATOM 3183 C C . LEU D 3 117 ? 43.658 111.225 106.978 1.00 35.36 317 LEU B C 1
ATOM 3184 O O . LEU D 3 117 ? 43.503 111.478 108.168 1.00 35.48 317 LEU B O 1
ATOM 3189 N N . TYR D 3 118 ? 42.639 111.015 106.150 1.00 35.88 318 TYR B N 1
ATOM 3190 C CA . TYR D 3 118 ? 41.256 111.151 106.605 1.00 37.02 318 TYR B CA 1
ATOM 3191 C C . TYR D 3 118 ? 40.813 110.355 107.830 1.00 37.14 318 TYR B C 1
ATOM 3192 O O . TYR D 3 118 ? 40.218 110.920 108.758 1.00 36.17 318 TYR B O 1
ATOM 3201 N N . PRO D 3 119 ? 41.081 109.037 107.853 1.00 37.41 319 PRO B N 1
ATOM 3202 C CA . PRO D 3 119 ? 40.682 108.216 109.001 1.00 37.64 319 PRO B CA 1
ATOM 3203 C C . PRO D 3 119 ? 40.980 108.843 110.357 1.00 36.91 319 PRO B C 1
ATOM 3204 O O . PRO D 3 119 ? 40.132 108.823 111.246 1.00 36.76 319 PRO B O 1
ATOM 3208 N N . GLN D 3 120 ? 42.174 109.408 110.507 1.00 37.25 320 GLN B N 1
ATOM 3209 C CA . GLN D 3 120 ? 42.573 110.033 111.766 1.00 40.72 320 GLN B CA 1
ATOM 3210 C C . GLN D 3 120 ? 42.095 111.468 111.941 1.00 42.31 320 GLN B C 1
ATOM 3211 O O . GLN D 3 120 ? 41.964 111.952 113.065 1.00 42.26 320 GLN B O 1
ATOM 3217 N N . ALA D 3 121 ? 41.855 112.157 110.835 1.00 43.32 321 ALA B N 1
ATOM 3218 C CA . ALA D 3 121 ? 41.414 113.541 110.905 1.00 46.06 321 ALA B CA 1
ATOM 3219 C C . ALA D 3 121 ? 39.920 113.620 111.193 1.00 47.80 321 ALA B C 1
ATOM 3220 O O . ALA D 3 121 ? 39.423 114.637 111.673 1.00 47.12 321 ALA B O 1
ATOM 3222 N N . GLN D 3 122 ? 39.219 112.528 110.905 1.00 50.70 322 GLN B N 1
ATOM 3223 C CA . GLN D 3 122 ? 37.777 112.408 111.109 1.00 52.97 322 GLN B CA 1
ATOM 3224 C C . GLN D 3 122 ? 37.271 112.995 112.435 1.00 54.30 322 GLN B C 1
ATOM 3225 O O . GLN D 3 122 ? 36.414 113.879 112.457 1.00 55.08 322 GLN B O 1
ATOM 3231 N N . LYS D 3 123 ? 37.809 112.486 113.553 1.00 55.30 323 LYS B N 1
ATOM 3232 C CA . LYS D 3 123 ? 37.354 112.958 114.854 1.00 56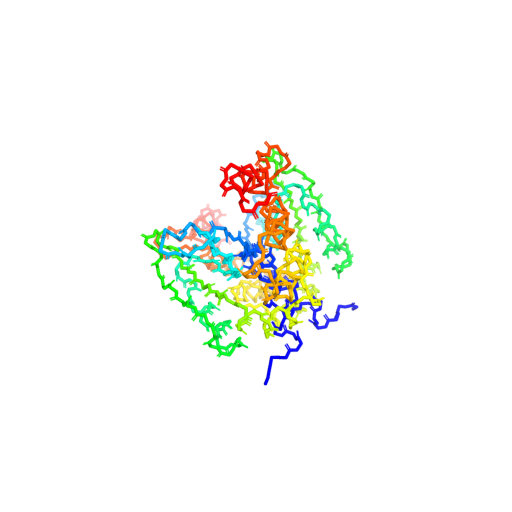.08 323 LYS B CA 1
ATOM 3233 C C . LYS D 3 123 ? 38.437 113.719 115.645 1.00 54.65 323 LYS B C 1
ATOM 3234 O O . LYS D 3 123 ? 38.565 113.547 116.853 1.00 55.90 323 LYS B O 1
ATOM 3240 N N . ASN D 3 124 ? 39.189 114.529 114.957 1.00 51.88 324 ASN B N 1
ATOM 3241 C CA . ASN D 3 124 ? 40.236 115.333 115.578 1.00 49.26 324 ASN B CA 1
ATOM 3242 C C . ASN D 3 124 ? 40.224 116.701 114.913 1.00 47.71 324 ASN B C 1
ATOM 3243 O O . ASN D 3 124 ? 40.832 116.894 113.860 1.00 47.62 324 ASN B O 1
ATOM 3248 N N . PRO D 3 125 ? 39.527 117.674 115.524 1.00 46.90 325 PRO B N 1
ATOM 3249 C CA . PRO D 3 125 ? 39.437 119.029 114.977 1.00 44.06 325 PRO B CA 1
ATOM 3250 C C . PRO D 3 125 ? 40.769 119.549 114.456 1.00 42.23 325 PRO B C 1
ATOM 3251 O O . PRO D 3 125 ? 40.842 120.088 113.354 1.00 41.68 325 PRO B O 1
ATOM 3255 N N . SER D 3 126 ? 41.820 119.372 115.249 1.00 40.43 326 SER B N 1
ATOM 3256 C CA . SER D 3 126 ? 43.152 119.828 114.872 1.00 39.57 326 SER B CA 1
ATOM 3257 C C . SER D 3 126 ? 43.665 119.154 113.597 1.00 39.61 326 SER B C 1
ATOM 3258 O O . SER D 3 126 ? 44.234 119.812 112.720 1.00 38.72 326 SER B O 1
ATOM 3261 N N . LYS D 3 127 ? 43.481 117.840 113.500 1.00 37.96 327 LYS B N 1
ATOM 3262 C CA . LYS D 3 127 ? 43.934 117.124 112.317 1.00 35.71 327 LYS B CA 1
ATOM 3263 C C . LYS D 3 127 ? 43.021 117.453 111.157 1.00 33.71 327 LYS B C 1
ATOM 3264 O O . LYS D 3 127 ? 43.470 117.607 110.027 1.00 32.39 327 LYS B O 1
ATOM 3270 N N . PHE D 3 128 ? 41.731 117.570 111.443 1.00 32.44 328 PHE B N 1
ATOM 3271 C CA . PHE D 3 128 ? 40.767 117.883 110.402 1.00 31.42 328 PHE B CA 1
ATOM 3272 C C . PHE D 3 128 ? 41.166 119.181 109.707 1.00 32.99 328 PHE B C 1
ATOM 3273 O O . PHE D 3 128 ? 41.045 119.301 108.486 1.00 31.87 328 PHE B O 1
ATOM 3281 N N . LEU D 3 129 ? 41.648 120.148 110.484 1.00 34.04 329 LEU B N 1
ATOM 3282 C CA . LEU D 3 129 ? 42.072 121.430 109.923 1.00 37.47 329 LEU B CA 1
ATOM 3283 C C . LEU D 3 129 ? 43.265 121.249 108.988 1.00 37.96 329 LEU B C 1
ATOM 3284 O O . LEU D 3 129 ? 43.282 121.791 107.883 1.00 35.84 329 LEU B O 1
ATOM 3289 N N . ASP D 3 130 ? 44.262 120.491 109.437 1.00 39.47 330 ASP B N 1
ATOM 3290 C CA . ASP D 3 130 ? 45.454 120.230 108.630 1.00 41.54 330 ASP B CA 1
ATOM 3291 C C . ASP D 3 130 ? 45.041 119.631 107.298 1.00 41.12 330 ASP B C 1
ATOM 3292 O O . ASP D 3 130 ? 45.551 119.993 106.239 1.00 41.09 330 ASP B O 1
ATOM 3297 N N . LEU D 3 131 ? 44.108 118.697 107.364 1.00 41.51 331 LEU B N 1
ATOM 3298 C CA . LEU D 3 131 ? 43.622 118.054 106.164 1.00 41.83 331 LEU B CA 1
ATOM 3299 C C . LEU D 3 131 ? 42.908 119.104 105.304 1.00 41.43 331 LEU B C 1
ATOM 3300 O O . LEU D 3 131 ? 43.039 119.106 104.077 1.00 42.15 331 LEU B O 1
ATOM 3305 N N . VAL D 3 132 ? 42.173 120.012 105.942 1.00 40.18 332 VAL B N 1
ATOM 3306 C CA . VAL D 3 132 ? 41.470 121.048 105.193 1.00 38.62 332 VAL B CA 1
ATOM 3307 C C . VAL D 3 132 ? 42.462 121.932 104.444 1.00 37.39 332 VAL B C 1
ATOM 3308 O O . VAL D 3 132 ? 42.168 122.407 103.346 1.00 36.79 332 VAL B O 1
ATOM 3312 N N . LYS D 3 133 ? 43.638 122.150 105.026 1.00 35.78 333 LYS B N 1
ATOM 3313 C CA . LYS D 3 133 ? 44.661 122.950 104.356 1.00 36.22 333 LYS B CA 1
ATOM 3314 C C . LYS D 3 133 ? 44.961 122.321 102.995 1.00 36.37 333 LYS B C 1
ATOM 3315 O O . LYS D 3 133 ? 45.091 123.020 101.990 1.00 35.70 333 LYS B O 1
ATOM 3321 N N . ILE D 3 134 ? 45.074 120.994 102.967 1.00 35.17 334 ILE B N 1
ATOM 3322 C CA . ILE D 3 134 ? 45.356 120.301 101.719 1.00 33.71 334 ILE B CA 1
ATOM 3323 C C . ILE D 3 134 ? 44.183 120.446 100.772 1.00 32.58 334 ILE B C 1
ATOM 3324 O O . ILE D 3 134 ? 44.364 120.406 99.560 1.00 32.64 334 ILE B O 1
ATOM 3329 N N . VAL D 3 135 ? 42.978 120.626 101.312 1.00 32.11 335 VAL B N 1
ATOM 3330 C CA . VAL D 3 135 ? 41.817 120.824 100.453 1.00 33.04 335 VAL B CA 1
ATOM 3331 C C . VAL D 3 135 ? 42.002 122.174 99.771 1.00 34.93 335 VAL B C 1
ATOM 3332 O O . VAL D 3 135 ? 41.750 122.321 98.569 1.00 33.88 335 VAL B O 1
ATOM 3336 N N . ASP D 3 136 ? 42.444 123.162 100.545 1.00 34.94 336 ASP B N 1
ATOM 3337 C CA . ASP D 3 136 ? 42.669 124.486 99.987 1.00 36.41 336 ASP B CA 1
ATOM 3338 C C . ASP D 3 136 ? 43.732 124.425 98.891 1.00 34.75 336 ASP B C 1
ATOM 3339 O O . ASP D 3 136 ? 43.601 125.092 97.868 1.00 33.57 336 ASP B O 1
ATOM 3344 N N . ASP D 3 137 ? 44.775 123.623 99.098 1.00 35.06 337 ASP B N 1
ATOM 3345 C CA . ASP D 3 137 ? 45.844 123.498 98.102 1.00 35.62 337 ASP B CA 1
ATOM 3346 C C . ASP D 3 137 ? 45.297 122.999 96.764 1.00 33.95 337 ASP B C 1
ATOM 3347 O O . ASP D 3 137 ? 45.617 123.540 95.705 1.00 32.55 337 ASP B O 1
ATOM 3352 N N . VAL D 3 138 ? 44.480 121.955 96.822 1.00 31.30 338 VAL B N 1
ATOM 3353 C CA . VAL D 3 138 ? 43.902 121.387 95.617 1.00 30.74 338 VAL B CA 1
ATOM 3354 C C . VAL D 3 138 ? 43.007 122.387 94.899 1.00 30.15 338 VAL B C 1
ATOM 3355 O O . VAL D 3 138 ? 42.992 122.450 93.669 1.00 28.52 338 VAL B O 1
ATOM 3359 N N . GLN D 3 139 ? 42.257 123.169 95.666 1.00 30.43 339 GLN B N 1
ATOM 3360 C CA . GLN D 3 139 ? 41.370 124.149 95.058 1.00 29.95 339 GLN B CA 1
ATOM 3361 C C . GLN D 3 139 ? 42.203 125.259 94.442 1.00 29.46 339 GLN B C 1
ATOM 3362 O O . GLN D 3 139 ? 41.834 125.820 93.407 1.00 29.47 339 GLN B O 1
ATOM 3368 N N . ASN D 3 140 ? 43.335 125.563 95.070 1.00 28.47 340 ASN B N 1
ATOM 3369 C CA . ASN D 3 140 ? 44.215 126.608 94.559 1.00 29.99 340 ASN B CA 1
ATOM 3370 C C . ASN D 3 140 ? 44.883 126.148 93.272 1.00 31.08 340 ASN B C 1
ATOM 3371 O O . ASN D 3 140 ? 45.053 126.935 92.331 1.00 31.13 340 ASN B O 1
ATOM 3376 N N . LEU D 3 141 ? 45.255 124.867 93.236 1.00 29.54 341 LEU B N 1
ATOM 3377 C CA . LEU D 3 141 ? 45.866 124.289 92.049 1.00 27.46 341 LEU B CA 1
ATOM 3378 C C . LEU D 3 141 ? 44.895 124.436 90.876 1.00 26.16 341 LEU B C 1
ATOM 3379 O O . LEU D 3 141 ? 45.316 124.578 89.728 1.00 26.84 341 LEU B O 1
ATOM 3384 N N . ASN D 3 142 ? 43.596 124.405 91.166 1.00 26.38 342 ASN B N 1
ATOM 3385 C CA . ASN D 3 142 ? 42.586 124.535 90.119 1.00 27.83 342 ASN B CA 1
ATOM 3386 C C . ASN D 3 142 ? 42.178 125.986 89.843 1.00 31.19 342 ASN B C 1
ATOM 3387 O O . ASN D 3 142 ? 41.085 126.244 89.327 1.00 31.29 342 ASN B O 1
ATOM 3392 N N . LYS D 3 143 ? 43.053 126.928 90.177 1.00 32.36 343 LYS B N 1
ATOM 3393 C CA . LYS D 3 143 ? 42.755 128.343 89.957 1.00 35.72 343 LYS B CA 1
ATOM 3394 C C . LYS D 3 143 ? 43.866 128.992 89.151 1.00 36.94 343 LYS B C 1
ATOM 3395 O O . LYS D 3 143 ? 44.951 128.431 89.007 1.00 38.21 343 LYS B O 1
ATOM 3401 N N . ARG D 3 144 ? 43.589 130.176 88.618 1.00 40.05 344 ARG B N 1
ATOM 3402 C CA . ARG D 3 144 ? 44.605 130.929 87.897 1.00 41.11 344 ARG B CA 1
ATOM 3403 C C . ARG D 3 144 ? 45.392 131.589 89.023 1.00 41.75 344 ARG B C 1
ATOM 3404 O O . ARG D 3 144 ? 44.966 131.550 90.175 1.00 42.21 344 ARG B O 1
ATOM 3412 N N . ALA D 3 145 ? 46.526 132.198 88.713 1.00 43.41 345 ALA B N 1
ATOM 3413 C CA . ALA D 3 145 ? 47.315 132.834 89.762 1.00 46.33 345 ALA B CA 1
ATOM 3414 C C . ALA D 3 145 ? 46.697 134.141 90.261 1.00 47.18 345 ALA B C 1
ATOM 3415 O O . ALA D 3 145 ? 46.954 134.561 91.382 1.00 47.87 345 ALA B O 1
ATOM 3417 N N . ASP D 3 146 ? 45.867 134.769 89.435 1.00 49.75 346 ASP B N 1
ATOM 3418 C CA . ASP D 3 146 ? 45.241 136.041 89.793 1.00 51.62 346 ASP B CA 1
ATOM 3419 C C . ASP D 3 146 ? 43.912 135.914 90.529 1.00 52.62 346 ASP B C 1
ATOM 3420 O O . ASP D 3 146 ? 43.191 136.902 90.693 1.00 53.47 346 ASP B O 1
ATOM 3425 N N . GLU D 3 147 ? 43.585 134.712 90.984 1.00 52.70 347 GLU B N 1
ATOM 3426 C CA . GLU D 3 147 ? 42.322 134.510 91.681 1.00 52.89 347 GLU B CA 1
ATOM 3427 C C . GLU D 3 147 ? 42.441 134.372 93.188 1.00 52.62 347 GLU B C 1
ATOM 3428 O O . GLU D 3 147 ? 43.497 134.018 93.713 1.00 51.56 347 GLU B O 1
ATOM 3434 N N . LEU D 3 148 ? 41.332 134.654 93.869 1.00 52.58 348 LEU B N 1
ATOM 3435 C CA . LEU D 3 148 ? 41.249 134.552 95.323 1.00 52.95 348 LEU B CA 1
ATOM 3436 C C . LEU D 3 148 ? 41.510 133.114 95.742 1.00 51.65 348 LEU B C 1
ATOM 3437 O O . LEU D 3 148 ? 40.832 132.201 95.282 1.00 51.03 348 LEU B O 1
ATOM 3442 N N . LYS D 3 149 ? 42.488 132.923 96.617 1.00 51.04 349 LYS B N 1
ATOM 3443 C CA . LYS D 3 149 ? 42.835 131.595 97.099 1.00 50.48 349 LYS B CA 1
ATOM 3444 C C . LYS D 3 149 ? 41.768 131.124 98.089 1.00 49.56 349 LYS B C 1
ATOM 3445 O O . LYS D 3 149 ? 41.210 131.926 98.842 1.00 49.74 349 LYS B O 1
ATOM 3451 N N . SER D 3 150 ? 41.477 129.826 98.073 1.00 47.12 350 SER B N 1
ATOM 3452 C CA . SER D 3 150 ? 40.463 129.258 98.953 1.00 44.81 350 SER B CA 1
ATOM 3453 C C . SER D 3 150 ? 40.687 129.591 100.426 1.00 43.08 350 SER B C 1
ATOM 3454 O O . SER D 3 150 ? 41.827 129.685 100.892 1.00 40.46 350 SER B O 1
ATOM 3457 N N . THR D 3 151 ? 39.578 129.753 101.147 1.00 41.03 351 THR B N 1
ATOM 3458 C CA . THR D 3 151 ? 39.597 130.106 102.569 1.00 40.66 351 THR B CA 1
ATOM 3459 C C . THR D 3 151 ? 38.919 129.083 103.486 1.00 39.53 351 THR B C 1
ATOM 3460 O O . THR D 3 151 ? 38.407 129.445 104.548 1.00 39.70 351 THR B O 1
ATOM 3464 N N . ASN D 3 152 ? 38.903 127.817 103.074 1.00 37.04 352 ASN B N 1
ATOM 3465 C CA . ASN D 3 152 ? 38.282 126.766 103.869 1.00 35.66 352 ASN B CA 1
ATOM 3466 C C . ASN D 3 152 ? 39.002 126.600 105.199 1.00 35.06 352 ASN B C 1
ATOM 3467 O O . ASN D 3 152 ? 38.377 126.324 106.227 1.00 34.31 352 ASN B O 1
ATOM 3472 N N . TYR D 3 153 ? 40.319 126.764 105.181 1.00 34.84 353 TYR B N 1
ATOM 3473 C CA . TYR D 3 153 ? 41.091 126.626 106.405 1.00 36.06 353 TYR B CA 1
ATOM 3474 C C . TYR D 3 153 ? 40.822 127.769 107.387 1.00 36.23 353 TYR B C 1
ATOM 3475 O O . TYR D 3 153 ? 40.547 127.527 108.563 1.00 35.57 353 TYR B O 1
ATOM 3484 N N . ASP D 3 154 ? 40.918 129.006 106.903 1.00 37.24 354 ASP B N 1
ATOM 3485 C CA . ASP D 3 154 ? 40.689 130.180 107.747 1.00 39.02 354 ASP B CA 1
ATOM 3486 C C . ASP D 3 154 ? 39.278 130.219 108.332 1.00 37.67 354 ASP B C 1
ATOM 3487 O O . ASP D 3 154 ? 39.104 130.503 109.518 1.00 38.27 354 ASP B O 1
ATOM 3492 N N . ARG D 3 155 ? 38.273 129.942 107.503 1.00 35.33 355 ARG B N 1
ATOM 3493 C CA . ARG D 3 155 ? 36.886 129.963 107.964 1.00 35.28 355 ARG B CA 1
ATOM 3494 C C . ARG D 3 155 ? 36.557 128.812 108.909 1.00 35.37 355 ARG B C 1
ATOM 3495 O O . ARG D 3 155 ? 35.785 128.974 109.854 1.00 34.49 355 ARG B O 1
ATOM 3503 N N . LEU D 3 156 ? 37.145 127.646 108.664 1.00 35.80 356 LEU B N 1
ATOM 3504 C CA . LEU D 3 156 ? 36.892 126.501 109.533 1.00 36.07 356 LEU B CA 1
ATOM 3505 C C . LEU D 3 156 ? 37.580 126.698 110.882 1.00 35.22 356 LEU B C 1
ATOM 3506 O O . LEU D 3 156 ? 37.035 126.315 111.916 1.00 34.15 356 LEU B O 1
ATOM 3511 N N . LEU D 3 157 ? 38.780 127.277 110.870 1.00 34.19 357 LEU B N 1
ATOM 3512 C CA . LEU D 3 157 ? 39.501 127.518 112.117 1.00 35.08 357 LEU B CA 1
ATOM 3513 C C . LEU D 3 157 ? 38.678 128.485 112.982 1.00 36.06 357 LEU B C 1
ATOM 3514 O O . LEU D 3 157 ? 38.515 128.253 114.180 1.00 33.54 357 LEU B O 1
ATOM 3519 N N . GLU D 3 158 ? 38.177 129.563 112.352 1.00 36.40 358 GLU B N 1
ATOM 3520 C CA . GLU D 3 158 ? 37.398 130.534 113.105 1.00 39.95 358 GLU B CA 1
ATOM 3521 C C . GLU D 3 158 ? 36.155 129.857 113.673 1.00 37.91 358 GLU B C 1
ATOM 3522 O O . GLU D 3 158 ? 35.764 130.132 114.802 1.00 36.43 358 GLU B O 1
ATOM 3528 N N . GLU D 3 159 ? 35.554 128.939 112.898 1.00 36.92 359 GLU B N 1
ATOM 3529 C CA . GLU D 3 159 ? 34.367 128.243 113.396 1.00 36.53 359 GLU B CA 1
ATOM 3530 C C . GLU D 3 159 ? 34.728 127.360 114.589 1.00 37.06 359 GLU B C 1
ATOM 3531 O O . GLU D 3 159 ? 34.026 127.359 115.607 1.00 36.43 359 GLU B O 1
ATOM 3537 N N . PHE D 3 160 ? 35.821 126.610 114.456 1.00 35.55 360 PHE B N 1
ATOM 3538 C CA . PHE D 3 160 ? 36.275 125.716 115.518 1.00 37.11 360 PHE B CA 1
ATOM 3539 C C . PHE D 3 160 ? 36.624 126.424 116.829 1.00 37.08 360 PHE B C 1
ATOM 3540 O O . PHE D 3 160 ? 36.283 125.937 117.909 1.00 37.57 360 PHE B O 1
ATOM 3548 N N . LEU D 3 161 ? 37.315 127.556 116.743 1.00 37.16 361 LEU B N 1
ATOM 3549 C CA . LEU D 3 161 ? 37.679 128.299 117.947 1.00 38.81 361 LEU B CA 1
ATOM 3550 C C . LEU D 3 161 ? 36.397 128.805 118.602 1.00 39.86 361 LEU B C 1
ATOM 3551 O O . LEU D 3 161 ? 36.148 128.592 119.789 1.00 40.39 361 LEU B O 1
ATOM 3556 N N . LYS D 3 162 ? 35.584 129.466 117.792 1.00 40.22 362 LYS B N 1
ATOM 3557 C CA . LYS D 3 162 ? 34.321 130.040 118.223 1.00 41.11 362 LYS B CA 1
ATOM 3558 C C . LYS D 3 162 ? 33.379 128.989 118.806 1.00 40.18 362 LYS B C 1
ATOM 3559 O O . LYS D 3 162 ? 32.449 129.316 119.546 1.00 38.79 362 LYS B O 1
ATOM 3565 N N . ALA D 3 163 ? 33.619 127.724 118.475 1.00 38.00 363 ALA B N 1
ATOM 3566 C CA . ALA D 3 163 ? 32.776 126.649 118.981 1.00 36.80 363 ALA B CA 1
ATOM 3567 C C . ALA D 3 163 ? 33.495 125.850 120.069 1.00 36.52 363 ALA B C 1
ATOM 3568 O O . ALA D 3 163 ? 33.027 124.789 120.493 1.00 35.98 363 ALA B O 1
ATOM 3570 N N . GLY D 3 164 ? 34.637 126.364 120.513 1.00 36.98 364 GLY B N 1
ATOM 3571 C CA . GLY D 3 164 ? 35.402 125.699 121.554 1.00 39.10 364 GLY B CA 1
ATOM 3572 C C . GLY D 3 164 ? 35.845 124.278 121.237 1.00 42.21 364 GLY B C 1
ATOM 3573 O O . GLY D 3 164 ? 36.055 123.475 122.152 1.00 42.13 364 GLY B O 1
ATOM 3574 N N . LYS D 3 165 ? 35.985 123.962 119.952 1.00 43.55 365 LYS B N 1
ATOM 3575 C CA . LYS D 3 165 ? 36.418 122.633 119.539 1.00 46.92 365 LYS B CA 1
ATOM 3576 C C . LYS D 3 165 ? 37.939 122.530 119.531 1.00 47.58 365 LYS B C 1
ATOM 3577 O O . LYS D 3 165 ? 38.523 121.443 119.505 1.00 46.04 365 LYS B O 1
ATOM 3583 N N . ILE D 3 166 ? 38.576 123.689 119.588 1.00 49.35 366 ILE B N 1
ATOM 3584 C CA . ILE D 3 166 ? 40.029 123.812 119.629 1.00 51.03 366 ILE B CA 1
ATOM 3585 C C . ILE D 3 166 ? 40.452 125.072 120.375 1.00 51.70 366 ILE B C 1
ATOM 3586 O O . ILE D 3 166 ? 41.639 125.345 120.580 1.00 52.68 366 ILE B O 1
#

B-factor: mean 38.25, std 12.66, range [12.0, 78.34]

Foldseek 3Di:
DQDLVNLLVVQVQCLPQKAWAKDWAAAPPDDQPRTDIKTKMKGKAQLVCQVVVVVNCVSLVVAFDWASDPPPRMTMTMHIDPVSLVRNLVSNLVNHDLCNVSSVLRVVLSVQCVVLVPQLVSVLVSVVSNQVSVVSVDDPPDDGDDPSVVSVVVCVVVVVD/DADLVNLLVVLVQCLPQKDWAWDWDAAPPDPPDRIDTKTKMKGKDQLVPQVVVVVNCVSLVVAFDWASDPPPRMTMTMHIDCVSLVPSLVSNLVNHDLCNVSSVLVNVLSVQVVVLVPQLVSVLVSVVSNQVSVQSVDDPPDDGDCSNVVSVVVCVVVVVD

Solvent-accessible surface area: 16450 Å² total; per-residue (Å²): 165,38,94,74,37,49,5,0,4,0,0,0,1,0,2,14,41,10,33,0,68,2,96,25,46,90,76,114,117,52,129,84,6,97,35,42,11,14,12,3,0,8,0,49,14,84,91,85,45,30,75,68,0,83,63,2,46,68,56,9,53,136,64,20,86,51,112,138,54,101,68,91,27,43,0,13,0,23,0,88,23,51,96,48,0,52,84,4,0,64,65,0,20,82,53,2,55,20,28,77,114,12,0,60,66,0,40,92,1,25,122,69,67,90,131,1,26,136,53,32,62,105,0,9,72,0,0,89,22,0,13,54,0,44,28,63,59,64,115,114,115,63,159,162,24,63,13,56,86,123,1,47,88,61,1,84,161,55,63,64,92,177,37,106,73,33,53,4,0,6,0,0,0,1,0,1,13,32,10,32,1,68,1,93,26,44,89,74,116,118,84,182,57,8,90,46,46,5,10,11,2,0,8,0,47,11,87,101,70,45,10,68,68,0,72,62,3,46,72,56,8,52,129,61,18,94,53,111,128,74,105,66,85,32,45,0,10,0,19,0,91,22,48,99,55,0,51,91,5,0,62,65,0,20,83,55,2,52,14,22,75,137,11,0,55,81,0,36,62,0,26,121,71,45,82,130,2,106,164,40,22,65,90,3,12,75,1,0,95,19,0,14,69,0,41,39,70,62,59,102,104,106,65,160,121,22,60,12,55,84,137,4,44,97,63,0,83,190,58,70,60,84

Secondary structure (DSSP, 8-state):
---HHHHHHHHHHHHHHEEEEEEEEE-TTSSSS-EEEEEEEEEEEEGGGHHHHHHHHHHTTS-SEEES--SSSEEEEEEESHHHHHHHHHHHTTT-STTHHHHHHHHHHHHHHHHHTT-HHHHHHHHHHHHHHHHHTS-TTSPPP-HHHHHHHHHHHTT--/---HHHHHHHHHHHHHHEEEEEEEEE-TT-SSS-EEEEEEEEEEEEGGGHHHHHHHHHHTTT-SEEES-SSSSEEEEEEESHHHHHHHHHHHTTT-STTHHHHHHHHHHHHHHHHHTT-HHHHHHHHHHHHHHHHHTS-TTSPPP-HHHHHHHHHHHTT--

Radius of gyration: 24.41 Å; Cα contacts (8 Å, |Δi|>4): 521; chains: 2; bounding box: 40×42×89 Å

Nearest PDB structures (foldseek):
  2fld-assembly1_A  TM=1.004E+00  e=9.393E-29  Monomastix sp. OKE-1
  3mip-assembly1_B  TM=1.002E+00  e=7.900E-29  synthetic construct
  1m5x-assembly1_B  TM=9.990E-01  e=1.183E-28  Monomastix sp. OKE-1
  3mis-assembly1_B  TM=1.003E+00  e=2.106E-28  synthetic construct
  3ko2-assembly1_B  TM=1.003E+00  e=2.364E-28  Monomastix sp. OKE-1